Protein AF-A0A1B0D7Q2-F1 (afdb_monomer_lite)

Radius of gyration: 21.3 Å; chains: 1; bounding box: 49×42×56 Å

pLDDT: mean 89.07, std 5.06, range [69.88, 97.81]

Organism: Phlebotomus papatasi (NCBI:txid29031)

Foldseek 3Di:
DVLCPCLVVDPDSLPRSVVVVVVVVVVVVVVVVVVVVVCVVPDDPVQVPPCQSVVPVRQDPVLVPDPPHSVCCVVVVVVVVVVVVVCCLQPQLVVLLVVLVVCLDVVSVVQVDADPVRGRPVSSVVSVVVVVVVVVVVDPVVVVLVVLLVVLVVQLVVLVVLLCCVVVVPVPDDDPDPPDDSVVSVVSNVVSLVVNVVSPVVSNVVVVVVVVVVVVVSVVD

InterPro domains:
  IPR004841 Amino acid permease/SLC12A domain [PF00324] (2-220)
  IPR004842 SLC12A transporter family [PTHR11827] (1-221)

Structure (mmCIF, N/CA/C/O backbone):
data_AF-A0A1B0D7Q2-F1
#
_entry.id   AF-A0A1B0D7Q2-F1
#
loop_
_atom_site.group_PDB
_atom_site.id
_atom_site.type_symbol
_atom_site.label_atom_id
_atom_site.label_alt_id
_atom_site.label_comp_id
_atom_site.label_asym_id
_atom_site.label_entity_id
_atom_site.label_seq_id
_atom_site.pdbx_PDB_ins_code
_atom_site.Cartn_x
_atom_site.Cartn_y
_atom_site.Cartn_z
_atom_site.occupancy
_atom_site.B_iso_or_equiv
_atom_site.auth_seq_id
_atom_site.auth_comp_id
_atom_site.auth_asym_id
_atom_site.auth_atom_id
_atom_site.pdbx_PDB_model_num
ATOM 1 N N . MET A 1 1 ? 5.288 0.724 0.290 1.00 79.12 1 MET A N 1
ATOM 2 C CA . MET A 1 1 ? 5.799 1.386 -0.936 1.00 79.12 1 MET A CA 1
ATOM 3 C C . MET A 1 1 ? 5.959 2.903 -0.802 1.00 79.12 1 MET A C 1
ATOM 5 O O . MET A 1 1 ? 6.779 3.459 -1.511 1.00 79.12 1 MET A O 1
ATOM 9 N N . ALA A 1 2 ? 5.277 3.590 0.127 1.00 79.69 2 ALA A N 1
ATOM 10 C CA . ALA A 1 2 ? 5.441 5.044 0.293 1.00 79.69 2 ALA A CA 1
ATOM 11 C C . ALA A 1 2 ? 6.894 5.501 0.560 1.00 79.69 2 ALA A C 1
ATOM 13 O O . ALA A 1 2 ? 7.300 6.550 0.069 1.00 79.69 2 ALA A O 1
ATOM 14 N N . GLY A 1 3 ? 7.694 4.694 1.271 1.00 76.75 3 GLY A N 1
ATOM 15 C CA . GLY A 1 3 ? 9.092 5.013 1.592 1.00 76.75 3 GLY A CA 1
ATOM 16 C C . GLY A 1 3 ? 10.031 5.138 0.385 1.00 76.75 3 GLY A C 1
ATOM 17 O O . GLY A 1 3 ? 11.065 5.787 0.496 1.00 76.75 3 GLY A O 1
ATOM 18 N N . SER A 1 4 ? 9.679 4.572 -0.776 1.00 82.75 4 SER A N 1
ATOM 19 C CA . SER A 1 4 ? 10.480 4.678 -2.004 1.00 82.75 4 SER A CA 1
ATOM 20 C C . SER A 1 4 ? 10.006 5.781 -2.953 1.00 82.75 4 SER A C 1
ATOM 22 O O . SER A 1 4 ? 10.708 6.091 -3.907 1.00 82.75 4 SER A O 1
ATOM 24 N N . ASN A 1 5 ? 8.859 6.420 -2.696 1.00 81.38 5 ASN A N 1
ATOM 25 C CA . ASN A 1 5 ? 8.291 7.438 -3.594 1.00 81.38 5 ASN A CA 1
ATOM 26 C C . ASN A 1 5 ? 9.136 8.724 -3.680 1.00 81.38 5 ASN A C 1
ATOM 28 O O . ASN A 1 5 ? 8.900 9.557 -4.551 1.00 81.38 5 ASN A O 1
ATOM 32 N N . ARG A 1 6 ? 10.097 8.900 -2.766 1.00 79.50 6 ARG A N 1
ATOM 33 C CA . ARG A 1 6 ? 11.032 10.035 -2.689 1.00 79.50 6 ARG A CA 1
ATOM 34 C C . ARG A 1 6 ? 12.489 9.596 -2.829 1.00 79.50 6 ARG A C 1
ATOM 36 O O . ARG A 1 6 ? 13.386 10.262 -2.331 1.00 79.50 6 ARG A O 1
ATOM 43 N N . SER A 1 7 ? 12.736 8.468 -3.494 1.00 80.25 7 SER A N 1
ATOM 44 C CA . SER A 1 7 ? 14.085 7.910 -3.635 1.00 80.25 7 SER A CA 1
ATOM 45 C C . SER A 1 7 ? 15.086 8.867 -4.290 1.00 80.25 7 SER A C 1
ATOM 47 O O . SER A 1 7 ? 16.257 8.824 -3.933 1.00 80.25 7 SER A O 1
ATOM 49 N N . GLY A 1 8 ? 14.634 9.733 -5.206 1.00 81.12 8 GLY A N 1
ATOM 50 C CA . GLY A 1 8 ? 15.476 10.729 -5.881 1.00 81.12 8 GLY A CA 1
ATOM 51 C C . GLY A 1 8 ? 15.908 11.910 -5.006 1.00 81.12 8 GLY A C 1
ATOM 52 O O . GLY A 1 8 ? 16.899 12.555 -5.324 1.00 81.12 8 GLY A O 1
ATOM 53 N N . ASP A 1 9 ? 15.210 12.153 -3.892 1.00 86.56 9 ASP A N 1
ATOM 54 C CA . ASP A 1 9 ? 15.477 13.273 -2.977 1.00 86.56 9 ASP A CA 1
ATOM 55 C C . ASP A 1 9 ? 16.336 12.836 -1.764 1.00 86.56 9 ASP A C 1
ATOM 57 O O . ASP A 1 9 ? 16.650 13.640 -0.886 1.00 86.56 9 ASP A O 1
ATOM 61 N N . LEU A 1 10 ? 16.694 11.548 -1.664 1.00 89.38 10 LEU A N 1
ATOM 62 C CA . LEU A 1 10 ? 17.449 10.991 -0.538 1.00 89.38 10 LEU A CA 1
ATOM 63 C C . LEU A 1 10 ? 18.961 11.134 -0.747 1.00 89.38 10 LEU A C 1
ATOM 65 O O . LEU A 1 10 ? 19.487 10.720 -1.775 1.00 89.38 10 LEU A O 1
ATOM 69 N N . ALA A 1 11 ? 19.673 11.591 0.291 1.00 88.50 11 ALA A N 1
ATOM 70 C CA . ALA A 1 11 ? 21.140 11.652 0.292 1.00 88.50 11 ALA A CA 1
ATOM 71 C C . ALA A 1 11 ? 21.801 10.274 0.071 1.00 88.50 11 ALA A C 1
ATOM 73 O O . ALA A 1 11 ? 22.787 10.167 -0.650 1.00 88.50 11 ALA A O 1
ATOM 74 N N . ASP A 1 12 ? 21.237 9.214 0.663 1.00 91.06 12 ASP A N 1
ATOM 75 C CA . ASP A 1 12 ? 21.601 7.818 0.384 1.00 91.06 12 ASP A CA 1
ATOM 76 C C . ASP A 1 12 ? 20.340 6.943 0.369 1.00 91.06 12 ASP A C 1
ATOM 78 O O . ASP A 1 12 ? 19.844 6.484 1.404 1.00 91.06 12 ASP A O 1
ATOM 82 N N . ALA A 1 13 ? 19.799 6.714 -0.828 1.00 89.31 13 ALA A N 1
ATOM 83 C CA . ALA A 1 13 ? 18.610 5.891 -1.018 1.00 89.31 13 ALA A CA 1
ATOM 84 C C . ALA A 1 13 ? 18.847 4.405 -0.684 1.00 89.31 13 ALA A C 1
ATOM 86 O O . ALA A 1 13 ? 17.930 3.733 -0.210 1.00 89.31 13 ALA A O 1
ATOM 87 N N . GLN A 1 14 ? 20.061 3.881 -0.896 1.00 87.44 14 GLN A N 1
ATOM 88 C CA . GLN A 1 14 ? 20.355 2.455 -0.708 1.00 87.44 14 GLN A CA 1
ATOM 89 C C . GLN A 1 14 ? 20.333 2.060 0.767 1.00 87.44 14 GLN A C 1
ATOM 91 O O . GLN A 1 14 ? 19.906 0.953 1.095 1.00 87.44 14 GLN A O 1
ATOM 96 N N . LYS A 1 15 ? 20.748 2.967 1.657 1.00 88.62 15 LYS A N 1
ATOM 97 C CA . LYS A 1 15 ? 20.705 2.751 3.106 1.00 88.62 15 LYS A CA 1
ATOM 98 C C . LYS A 1 15 ? 19.383 3.198 3.734 1.00 88.62 15 LYS A C 1
ATOM 100 O O . LYS A 1 15 ? 18.833 2.477 4.568 1.00 88.62 15 LYS A O 1
ATOM 105 N N . SER A 1 16 ? 18.854 4.358 3.343 1.00 92.56 16 SER A N 1
ATOM 106 C CA . SER A 1 16 ? 17.692 4.960 4.012 1.00 92.56 16 SER A CA 1
ATOM 107 C C . SER A 1 16 ? 16.377 4.230 3.735 1.00 92.56 16 SER A C 1
ATOM 109 O O . SER A 1 16 ? 15.572 4.074 4.652 1.00 92.56 16 SER A O 1
ATOM 111 N N . ILE A 1 17 ? 16.158 3.730 2.511 1.00 92.81 17 ILE A N 1
ATOM 112 C CA . ILE A 1 17 ? 14.921 3.013 2.156 1.00 92.81 17 ILE A CA 1
ATOM 113 C C . ILE A 1 17 ? 14.721 1.741 3.001 1.00 92.81 17 ILE A C 1
ATOM 115 O O . ILE A 1 17 ? 13.652 1.619 3.611 1.00 92.81 17 ILE A O 1
ATOM 119 N N . PRO A 1 18 ? 15.681 0.792 3.085 1.00 91.50 18 PRO A N 1
ATOM 120 C CA . PRO A 1 18 ? 15.465 -0.437 3.847 1.00 91.50 18 PRO A CA 1
ATOM 121 C C . PRO A 1 18 ? 15.315 -0.175 5.348 1.00 91.50 18 PRO A C 1
ATOM 123 O O . PRO A 1 18 ? 14.405 -0.727 5.964 1.00 91.50 18 PRO A O 1
ATOM 126 N N . ILE A 1 19 ? 16.147 0.696 5.932 1.00 92.12 19 ILE A N 1
ATOM 127 C CA . ILE A 1 19 ? 16.082 1.009 7.368 1.00 92.12 19 ILE A CA 1
ATOM 128 C C . ILE A 1 19 ? 14.754 1.695 7.698 1.00 92.12 19 ILE A C 1
ATOM 130 O O . ILE A 1 19 ? 14.025 1.228 8.569 1.00 92.12 19 ILE A O 1
ATOM 134 N N . GLY A 1 20 ? 14.399 2.753 6.962 1.00 94.12 20 GLY A N 1
ATOM 135 C CA . GLY A 1 20 ? 13.166 3.500 7.200 1.00 94.12 20 GLY A CA 1
ATOM 136 C C . GLY A 1 20 ? 11.915 2.637 7.038 1.00 94.12 20 GLY A C 1
ATOM 137 O O . GLY A 1 20 ? 11.008 2.707 7.863 1.00 94.12 20 GLY A O 1
ATOM 138 N N . THR A 1 21 ? 11.885 1.770 6.021 1.00 94.38 21 THR A N 1
ATOM 139 C CA . THR A 1 21 ? 10.732 0.892 5.770 1.00 94.38 21 THR A CA 1
ATOM 140 C C . THR A 1 21 ? 10.569 -0.159 6.869 1.00 94.38 21 THR A C 1
ATOM 142 O O . THR A 1 21 ? 9.459 -0.340 7.365 1.00 94.38 21 THR A O 1
ATOM 145 N N . ILE A 1 22 ? 11.651 -0.825 7.291 1.00 93.94 22 ILE A N 1
ATOM 146 C CA . ILE A 1 22 ? 11.589 -1.843 8.353 1.00 93.94 22 ILE A CA 1
ATOM 147 C C . ILE A 1 22 ? 11.210 -1.204 9.691 1.00 93.94 22 ILE A C 1
ATOM 149 O O . ILE A 1 22 ? 10.316 -1.706 10.370 1.00 93.94 22 ILE A O 1
ATOM 153 N N . CYS A 1 23 ? 11.827 -0.074 10.051 1.00 95.25 23 CYS A N 1
ATOM 154 C CA . CYS A 1 23 ? 11.490 0.643 11.279 1.00 95.25 23 CYS A CA 1
ATOM 155 C C . CYS A 1 23 ? 10.016 1.072 11.291 1.00 95.25 23 CYS A C 1
ATOM 157 O O . CYS A 1 23 ? 9.332 0.832 12.280 1.00 95.25 23 CYS A O 1
ATOM 159 N N . ALA A 1 24 ? 9.495 1.618 10.187 1.00 95.50 24 ALA A N 1
ATOM 160 C CA . ALA A 1 24 ? 8.089 2.010 10.095 1.00 95.50 24 ALA A CA 1
ATOM 161 C C . ALA A 1 24 ? 7.126 0.816 10.248 1.00 95.50 24 ALA A C 1
ATOM 163 O O . ALA A 1 24 ? 6.111 0.929 10.942 1.00 95.50 24 ALA A O 1
ATOM 164 N N . ILE A 1 25 ? 7.443 -0.338 9.646 1.00 95.56 25 ILE A N 1
ATOM 165 C CA . ILE A 1 25 ? 6.647 -1.568 9.800 1.00 95.56 25 ILE A CA 1
ATOM 166 C C . ILE A 1 25 ? 6.653 -2.035 11.259 1.00 95.56 25 ILE A C 1
ATOM 168 O O . ILE A 1 25 ? 5.597 -2.358 11.799 1.00 95.56 25 ILE A O 1
ATOM 172 N N . LEU A 1 26 ? 7.813 -2.038 11.920 1.00 96.94 26 LEU A N 1
ATOM 173 C CA . LEU A 1 26 ? 7.912 -2.435 13.325 1.00 96.94 26 LEU A CA 1
ATOM 174 C C . LEU A 1 26 ? 7.127 -1.487 14.236 1.00 96.94 26 LEU A C 1
ATOM 176 O O . LEU A 1 26 ? 6.337 -1.951 15.053 1.00 96.94 26 LEU A O 1
ATOM 180 N N . THR A 1 27 ? 7.279 -0.172 14.063 1.00 97.50 27 THR A N 1
ATOM 181 C CA . THR A 1 27 ? 6.551 0.824 14.860 1.00 97.50 27 THR A CA 1
ATOM 182 C C . THR A 1 27 ? 5.040 0.673 14.698 1.00 97.50 27 THR A C 1
ATOM 184 O O . THR A 1 27 ? 4.327 0.592 15.694 1.00 97.50 27 THR A O 1
ATOM 187 N N . THR A 1 28 ? 4.541 0.583 13.463 1.00 96.75 28 THR A N 1
ATOM 188 C CA . THR A 1 28 ? 3.097 0.422 13.211 1.00 96.75 28 THR A CA 1
ATOM 189 C C . THR A 1 28 ? 2.560 -0.907 13.739 1.00 96.75 28 THR A C 1
ATOM 191 O O . THR A 1 28 ? 1.489 -0.929 14.338 1.00 96.75 28 THR A O 1
ATOM 194 N N . SER A 1 29 ? 3.323 -1.997 13.612 1.00 96.25 29 SER A N 1
ATOM 195 C CA . SER A 1 29 ? 2.941 -3.307 14.156 1.00 96.25 29 SER A CA 1
ATOM 196 C C . SER A 1 29 ? 2.853 -3.292 15.682 1.00 96.25 29 SER A C 1
ATOM 198 O O . SER A 1 29 ? 1.887 -3.803 16.241 1.00 96.25 29 SER A O 1
ATOM 200 N N . ILE A 1 30 ? 3.821 -2.666 16.363 1.00 97.81 30 ILE A N 1
ATOM 201 C CA . ILE A 1 30 ? 3.803 -2.512 17.825 1.00 97.81 30 ILE A CA 1
ATOM 202 C C . ILE A 1 30 ? 2.581 -1.705 18.263 1.00 97.81 30 ILE A C 1
ATOM 204 O O . ILE A 1 30 ? 1.911 -2.097 19.214 1.00 97.81 30 ILE A O 1
ATOM 208 N N . VAL A 1 31 ? 2.268 -0.610 17.564 1.00 96.88 31 VAL A N 1
ATOM 209 C CA . VAL A 1 31 ? 1.087 0.214 17.861 1.00 96.88 31 VAL A CA 1
ATOM 210 C C . VAL A 1 31 ? -0.205 -0.579 17.653 1.00 96.88 31 VAL A C 1
ATOM 212 O O . VAL A 1 31 ? -1.071 -0.558 18.519 1.00 96.88 31 VAL A O 1
ATOM 215 N N . TYR A 1 32 ? -0.347 -1.328 16.556 1.00 95.81 32 TYR A N 1
ATOM 216 C CA . TYR A 1 32 ? -1.554 -2.127 16.336 1.00 95.81 32 TYR A CA 1
ATOM 217 C C . TYR A 1 32 ? -1.722 -3.242 17.371 1.00 95.81 32 TYR A C 1
ATOM 219 O O . TYR A 1 32 ? -2.813 -3.402 17.915 1.00 95.81 32 TYR A O 1
ATOM 227 N N . LEU A 1 33 ? -0.657 -3.983 17.685 1.00 96.56 33 LEU A N 1
ATOM 228 C CA . LEU A 1 33 ? -0.715 -5.060 18.675 1.00 96.56 33 LEU A CA 1
ATOM 229 C C . LEU A 1 33 ? -0.979 -4.527 20.088 1.00 96.56 33 LEU A C 1
ATOM 231 O O . LEU A 1 33 ? -1.768 -5.119 20.823 1.00 96.56 33 LEU A O 1
ATOM 235 N N . SER A 1 34 ? -0.373 -3.397 20.465 1.00 96.06 34 SER A N 1
ATOM 236 C CA . SER A 1 34 ? -0.634 -2.776 21.765 1.00 96.06 34 SER A CA 1
ATOM 237 C C . SER A 1 34 ? -2.070 -2.263 21.864 1.00 96.06 34 SER A C 1
ATOM 239 O O . SER A 1 34 ? -2.723 -2.518 22.870 1.00 96.06 34 SER A O 1
ATOM 241 N N . CYS A 1 35 ? -2.610 -1.636 20.813 1.00 93.31 35 CYS A N 1
ATOM 242 C CA . CYS A 1 35 ? -4.013 -1.220 20.774 1.00 93.31 35 CYS A CA 1
ATOM 243 C C . CYS A 1 35 ? -4.978 -2.402 20.933 1.00 93.31 35 CYS A C 1
ATOM 245 O O . CYS A 1 35 ? -5.954 -2.278 21.667 1.00 93.31 35 CYS A O 1
ATOM 247 N N . VAL A 1 36 ? -4.705 -3.549 20.298 1.00 94.06 36 VAL A N 1
ATOM 248 C CA . VAL A 1 36 ? -5.526 -4.763 20.459 1.00 94.06 36 VAL A CA 1
ATOM 249 C C . VAL A 1 36 ? -5.551 -5.220 21.919 1.00 94.06 36 VAL A C 1
ATOM 251 O O . VAL A 1 36 ? -6.628 -5.463 22.460 1.00 94.06 36 VAL A O 1
ATOM 254 N N . LEU A 1 37 ? -4.387 -5.298 22.572 1.00 94.19 37 LEU A N 1
ATOM 255 C CA . LEU A 1 37 ? -4.292 -5.707 23.977 1.00 94.19 37 LEU A CA 1
ATOM 256 C C . LEU A 1 37 ? -4.971 -4.708 24.919 1.00 94.19 37 LEU A C 1
ATOM 258 O O . LEU A 1 37 ? -5.680 -5.114 25.837 1.00 94.19 37 LEU A O 1
ATOM 262 N N . LEU A 1 38 ? -4.787 -3.409 24.679 1.00 92.81 38 LEU A N 1
ATOM 263 C CA . LEU A 1 38 ? -5.400 -2.359 25.487 1.00 92.81 38 LEU A CA 1
ATOM 264 C C . LEU A 1 38 ? -6.924 -2.376 25.349 1.00 92.81 38 LEU A C 1
ATOM 266 O O . LEU A 1 38 ? -7.604 -2.398 26.367 1.00 92.81 38 LEU A O 1
ATOM 270 N N . PHE A 1 39 ? -7.470 -2.455 24.131 1.00 91.25 39 PHE A N 1
ATOM 271 C CA . PHE A 1 39 ? -8.922 -2.535 23.940 1.00 91.25 39 PHE A CA 1
ATOM 272 C C . PHE A 1 39 ? -9.529 -3.798 24.544 1.00 91.25 39 PHE A C 1
ATOM 274 O O . PHE A 1 39 ? -10.616 -3.724 25.111 1.00 91.25 39 PHE A O 1
ATOM 281 N N . ALA A 1 40 ? -8.828 -4.932 24.478 1.00 89.88 40 ALA A N 1
ATOM 282 C CA . ALA A 1 40 ? -9.275 -6.159 25.130 1.00 89.88 40 ALA A CA 1
ATOM 283 C C . ALA A 1 40 ? -9.317 -6.040 26.666 1.00 89.88 40 ALA A C 1
ATOM 285 O O . ALA A 1 40 ? -10.125 -6.711 27.301 1.00 89.88 40 ALA A O 1
ATOM 286 N N . GLY A 1 41 ? -8.457 -5.205 27.260 1.00 90.38 41 GLY A N 1
ATOM 287 C CA . GLY A 1 41 ? -8.395 -4.994 28.708 1.00 90.38 41 GLY A CA 1
ATOM 288 C C . GLY A 1 41 ? -9.293 -3.876 29.245 1.00 90.38 41 GLY A C 1
ATOM 289 O O . GLY A 1 41 ? -9.577 -3.870 30.439 1.00 90.38 41 GLY A O 1
ATOM 290 N N . THR A 1 42 ? -9.721 -2.923 28.409 1.00 88.56 42 THR A N 1
ATOM 291 C CA . THR A 1 42 ? -10.420 -1.708 28.871 1.00 88.56 42 THR A CA 1
ATOM 292 C C . THR A 1 42 ? -11.859 -1.561 28.392 1.00 88.56 42 THR A C 1
ATOM 294 O O . THR A 1 42 ? -12.587 -0.750 28.963 1.00 88.56 42 THR A O 1
ATOM 297 N N . VAL A 1 43 ? -12.285 -2.291 27.356 1.00 86.31 43 VAL A N 1
ATOM 298 C CA . VAL A 1 43 ? -13.607 -2.109 26.737 1.00 86.31 43 VAL A CA 1
ATOM 299 C C . VAL A 1 43 ? -14.439 -3.379 26.833 1.00 86.31 43 VAL A C 1
ATOM 301 O O . VAL A 1 43 ? -13.974 -4.470 26.506 1.00 86.31 43 VAL A O 1
ATOM 304 N N . ASP A 1 44 ? -15.709 -3.225 27.206 1.00 87.19 44 ASP A N 1
ATOM 305 C CA . ASP A 1 44 ? -16.672 -4.322 27.195 1.00 87.19 44 ASP A CA 1
ATOM 306 C C . ASP A 1 44 ? -16.850 -4.922 25.791 1.00 87.19 44 ASP A C 1
ATOM 308 O O . ASP A 1 44 ? -17.024 -4.220 24.790 1.00 87.19 44 ASP A O 1
ATOM 312 N N . ASN A 1 45 ? -16.897 -6.255 25.723 1.00 85.44 45 ASN A N 1
ATOM 313 C CA . ASN A 1 45 ? -17.040 -7.012 24.473 1.00 85.44 45 ASN A CA 1
ATOM 314 C C . ASN A 1 45 ? -18.309 -6.626 23.690 1.00 85.44 45 ASN A C 1
ATOM 316 O O . ASN A 1 45 ? -18.288 -6.555 22.462 1.00 85.44 45 ASN A O 1
ATOM 320 N N . LEU A 1 46 ? -19.413 -6.339 24.389 1.00 84.75 46 LEU A N 1
ATOM 321 C CA . LEU A 1 46 ? -20.663 -5.939 23.739 1.00 84.75 46 LEU A CA 1
ATOM 322 C C . LEU A 1 46 ? -20.510 -4.596 23.008 1.00 84.75 46 LEU A C 1
ATOM 324 O O . LEU A 1 46 ? -21.001 -4.448 21.892 1.00 84.75 46 LEU A O 1
ATOM 328 N N . LEU A 1 47 ? -19.770 -3.654 23.602 1.00 85.12 47 LEU A N 1
ATOM 329 C CA . LEU A 1 47 ? -19.527 -2.337 23.021 1.00 85.12 47 LEU A CA 1
ATOM 330 C C . LEU A 1 47 ? -18.566 -2.409 21.826 1.00 85.12 47 LEU A C 1
ATOM 332 O O . LEU A 1 47 ? -18.767 -1.708 20.840 1.00 85.12 47 LEU A O 1
ATOM 336 N N . LEU A 1 48 ? -17.559 -3.290 21.866 1.00 85.19 48 LEU A N 1
ATOM 337 C CA . LEU A 1 48 ? -16.631 -3.498 20.743 1.00 85.19 48 LEU A CA 1
ATOM 338 C C . LEU A 1 48 ? -17.307 -4.067 19.486 1.00 85.19 48 LEU A C 1
ATOM 340 O O . LEU A 1 48 ? -16.809 -3.868 18.379 1.00 85.19 48 LEU A O 1
ATOM 344 N N . ARG A 1 49 ? -18.429 -4.778 19.641 1.00 86.00 49 ARG A N 1
ATOM 345 C CA . ARG A 1 49 ? -19.201 -5.348 18.523 1.00 86.00 49 ARG A CA 1
ATOM 346 C C . ARG A 1 49 ? -20.163 -4.345 17.883 1.00 86.00 49 ARG A C 1
ATOM 348 O O . ARG A 1 49 ? -20.643 -4.591 16.778 1.00 86.00 49 ARG A O 1
ATOM 355 N N . ASP A 1 50 ? -20.430 -3.223 18.545 1.00 87.25 50 ASP A N 1
ATOM 356 C CA . ASP A 1 50 ? -21.296 -2.158 18.045 1.00 87.25 50 ASP A CA 1
ATOM 357 C C . ASP A 1 50 ? -20.488 -1.145 17.221 1.00 87.25 50 ASP A C 1
ATOM 359 O O . ASP A 1 50 ? -19.956 -0.157 17.732 1.00 87.25 50 ASP A O 1
ATOM 363 N N . LYS A 1 51 ? -20.404 -1.394 15.908 1.00 82.56 51 LYS A N 1
ATOM 364 C CA . LYS A 1 51 ? -19.619 -0.580 14.963 1.00 82.56 51 LYS A CA 1
ATOM 365 C C . LYS A 1 51 ? -19.994 0.908 14.978 1.00 82.56 51 LYS A C 1
ATOM 367 O O . LYS A 1 51 ? -19.119 1.750 14.788 1.00 82.56 51 LYS A O 1
ATOM 372 N N . PHE A 1 52 ? -21.273 1.233 15.167 1.00 84.75 52 PHE A N 1
ATOM 373 C CA . PHE A 1 52 ? -21.769 2.614 15.118 1.00 84.75 52 PHE A CA 1
ATOM 374 C C . PHE A 1 52 ? -21.937 3.243 16.506 1.00 84.75 52 PHE A C 1
ATOM 376 O O . PHE A 1 52 ? -22.326 4.406 16.602 1.00 84.75 52 PHE A O 1
ATOM 383 N N . GLY A 1 53 ? -21.642 2.496 17.574 1.00 82.31 53 GLY A N 1
ATOM 384 C CA . GLY A 1 53 ? -21.747 2.978 18.947 1.00 82.31 53 GLY A CA 1
ATOM 385 C C . GLY A 1 53 ? -23.161 3.427 19.313 1.00 82.31 53 GLY A C 1
ATOM 386 O O . GLY A 1 53 ? -23.319 4.384 20.074 1.00 82.31 53 GLY A O 1
ATOM 387 N N . GLN A 1 54 ? -24.201 2.775 18.779 1.00 83.25 54 GLN A N 1
ATOM 388 C CA . GLN A 1 54 ? -25.590 3.084 19.143 1.00 83.25 54 GLN A CA 1
ATOM 389 C C . GLN A 1 54 ? -25.817 2.954 20.654 1.00 83.25 54 GLN A C 1
ATOM 391 O O . GLN A 1 54 ? -26.517 3.772 21.249 1.00 83.25 54 GLN A O 1
ATOM 396 N N . SER A 1 55 ? -25.120 2.013 21.288 1.00 79.62 55 SER A N 1
ATOM 397 C CA . SER A 1 55 ? -25.138 1.770 22.734 1.00 79.62 55 SER A CA 1
ATOM 398 C C . SER A 1 55 ? -24.603 2.946 23.570 1.00 79.62 55 SER A C 1
ATOM 400 O O . SER A 1 55 ? -24.899 3.042 24.756 1.00 79.62 55 SER A O 1
ATOM 402 N N . ILE A 1 56 ? -23.831 3.857 22.967 1.00 82.31 56 ILE A N 1
ATOM 403 C CA . ILE A 1 56 ? -23.234 5.043 23.614 1.00 82.31 56 ILE A CA 1
ATOM 404 C C . ILE A 1 56 ? -23.717 6.360 22.986 1.00 82.31 56 ILE A C 1
ATOM 406 O O . ILE A 1 56 ? -23.023 7.379 23.032 1.00 82.31 56 ILE A O 1
ATOM 410 N N . GLY A 1 57 ? -24.911 6.347 22.384 1.00 80.50 57 GLY A N 1
ATOM 411 C CA . GLY A 1 57 ? -25.530 7.535 21.790 1.00 80.50 57 GLY A CA 1
ATOM 412 C C . GLY A 1 57 ? -24.904 7.964 20.459 1.00 80.50 57 GLY A C 1
ATOM 413 O O . GLY A 1 57 ? -24.872 9.154 20.159 1.00 80.50 57 GLY A O 1
ATOM 414 N N . GLY A 1 58 ? -24.370 7.017 19.679 1.00 80.06 58 GLY A N 1
ATOM 415 C CA . GLY A 1 58 ? -23.783 7.267 18.356 1.00 80.06 58 GLY A CA 1
ATOM 416 C C . GLY A 1 58 ? -22.362 7.835 18.393 1.00 80.06 58 GLY A C 1
ATOM 417 O O . GLY A 1 58 ? -21.890 8.408 17.411 1.00 80.06 58 GLY A O 1
ATOM 418 N N . LYS A 1 59 ? -21.678 7.721 19.534 1.00 82.62 59 LYS A N 1
ATOM 419 C CA . LYS A 1 59 ? -20.288 8.159 19.689 1.00 82.62 59 LYS A CA 1
ATOM 420 C C . LYS A 1 59 ? -19.320 7.065 19.251 1.00 82.62 59 LYS A C 1
ATOM 422 O O . LYS A 1 59 ? -19.601 5.877 19.353 1.00 82.62 59 LYS A O 1
ATOM 427 N N . LEU A 1 60 ? -18.136 7.470 18.806 1.00 84.31 60 LEU A N 1
ATOM 428 C CA . LEU A 1 60 ? -17.085 6.538 18.411 1.00 84.31 60 LEU A CA 1
ATOM 429 C C . LEU A 1 60 ? -16.419 5.950 19.668 1.00 84.31 60 LEU A C 1
ATOM 431 O O . LEU A 1 60 ? -15.914 6.701 20.502 1.00 84.31 60 LEU A O 1
ATOM 435 N N . VAL A 1 61 ? -16.397 4.618 19.800 1.00 86.00 61 VAL A N 1
ATOM 436 C CA . VAL A 1 61 ? -15.899 3.908 21.002 1.00 86.00 61 VAL A CA 1
ATOM 437 C C . VAL A 1 61 ? -14.482 4.354 21.377 1.00 86.00 61 VAL A C 1
ATOM 439 O O . VAL A 1 61 ? -14.216 4.703 22.525 1.00 86.00 61 VAL A O 1
ATOM 442 N N . VAL A 1 62 ? -13.590 4.448 20.386 1.00 87.44 62 VAL A N 1
ATOM 443 C CA . VAL A 1 62 ? -12.204 4.916 20.572 1.00 87.44 62 VAL A CA 1
ATOM 444 C C . VAL A 1 62 ? -12.135 6.380 21.018 1.00 87.44 62 VAL A C 1
ATOM 446 O O . VAL A 1 62 ? -11.281 6.734 21.826 1.00 87.44 62 VAL A O 1
ATOM 449 N N . ALA A 1 63 ? -13.044 7.237 20.545 1.00 85.50 63 ALA A N 1
ATOM 450 C CA . ALA A 1 63 ? -13.083 8.640 20.951 1.00 85.50 63 ALA A CA 1
ATOM 451 C C . ALA A 1 63 ? -13.550 8.806 22.403 1.00 85.50 63 ALA A C 1
ATOM 453 O O . ALA A 1 63 ? -13.103 9.724 23.083 1.00 85.50 63 ALA A O 1
ATOM 454 N N . ASN A 1 64 ? -14.404 7.910 22.907 1.00 84.00 64 ASN A N 1
ATOM 455 C CA . ASN A 1 64 ? -14.869 7.968 24.293 1.00 84.00 64 ASN A CA 1
ATOM 456 C C . ASN A 1 64 ? -13.741 7.712 25.310 1.00 84.00 64 ASN A C 1
ATOM 458 O O . ASN A 1 64 ? -13.782 8.249 26.411 1.00 84.00 64 ASN A O 1
ATOM 462 N N . MET A 1 65 ? -12.721 6.938 24.928 1.00 83.44 65 MET A N 1
ATOM 463 C CA . MET A 1 65 ? -11.541 6.661 25.759 1.00 83.44 65 MET A CA 1
ATOM 464 C C . MET A 1 65 ? -10.450 7.736 25.667 1.00 83.44 65 MET A C 1
ATOM 466 O O . MET A 1 65 ? -9.451 7.668 26.381 1.00 83.44 65 MET A O 1
ATOM 470 N N . ALA A 1 66 ? -10.590 8.706 24.764 1.00 87.69 66 ALA A N 1
ATOM 471 C CA . ALA A 1 66 ? -9.534 9.666 24.493 1.00 87.69 66 ALA A CA 1
ATOM 472 C C . ALA A 1 66 ? -9.430 10.738 25.585 1.00 87.69 66 ALA A C 1
ATOM 474 O O . ALA A 1 66 ? -10.376 11.485 25.837 1.00 87.69 66 ALA A O 1
ATOM 475 N N . TRP A 1 67 ? -8.239 10.874 26.165 1.00 86.56 67 TRP A N 1
ATOM 476 C CA . TRP A 1 67 ? -7.861 12.010 27.007 1.00 86.56 67 TRP A CA 1
ATOM 477 C C . TRP A 1 67 ? -7.143 13.067 26.149 1.00 86.56 67 TRP A C 1
ATOM 479 O O . TRP A 1 67 ? -6.303 12.689 25.330 1.00 86.56 67 TRP A O 1
ATOM 489 N N . PRO A 1 68 ? -7.385 14.385 26.314 1.00 86.44 68 PRO A N 1
ATOM 490 C CA . PRO A 1 68 ? -8.254 15.039 27.302 1.00 86.44 68 PRO A CA 1
ATOM 491 C C . PRO A 1 68 ? -9.715 15.207 26.862 1.00 86.44 68 PRO A C 1
ATOM 493 O O . PRO A 1 68 ? -10.569 15.488 27.696 1.00 86.44 68 PRO A O 1
ATOM 496 N N . ASN A 1 69 ? -10.017 15.083 25.566 1.00 89.06 69 ASN A N 1
ATOM 497 C CA . ASN A 1 69 ? -11.377 15.234 25.051 1.00 89.06 69 ASN A CA 1
ATOM 498 C C . ASN A 1 69 ? -11.604 14.350 23.812 1.00 89.06 69 ASN A C 1
ATOM 500 O O . ASN A 1 69 ? -10.708 14.163 22.989 1.00 89.06 69 ASN A O 1
ATOM 504 N N . GLN A 1 70 ? -12.840 13.883 23.642 1.00 85.31 70 GLN A N 1
ATOM 505 C CA . GLN A 1 70 ? -13.309 12.993 22.573 1.00 85.31 70 GLN A CA 1
ATOM 506 C C . GLN A 1 70 ? -13.065 13.579 21.173 1.00 85.31 70 GLN A C 1
ATOM 508 O O . GLN A 1 70 ? -12.749 12.863 20.219 1.00 85.31 70 GLN A O 1
ATOM 513 N N . TRP A 1 71 ? -13.154 14.907 21.058 1.00 88.25 71 TRP A N 1
ATOM 514 C CA . TRP A 1 71 ? -12.948 15.643 19.810 1.00 88.25 71 TRP A CA 1
ATOM 515 C C . TRP A 1 71 ? -11.545 15.481 19.223 1.00 88.25 71 TRP A C 1
ATOM 517 O O . TRP A 1 71 ? -11.387 15.618 18.013 1.00 88.25 71 TRP A O 1
ATOM 527 N N . VAL A 1 72 ? -10.540 15.147 20.040 1.00 92.12 72 VAL A N 1
ATOM 528 C CA . VAL A 1 72 ? -9.161 14.951 19.567 1.00 92.12 72 VAL A CA 1
ATOM 529 C C . VAL A 1 72 ? -9.093 13.801 18.565 1.00 92.12 72 VAL A C 1
ATOM 531 O O . VAL A 1 72 ? -8.517 13.953 17.489 1.00 92.12 72 VAL A O 1
ATOM 534 N N . ILE A 1 73 ? -9.738 12.671 18.870 1.00 92.44 73 ILE A N 1
ATOM 535 C CA . ILE A 1 73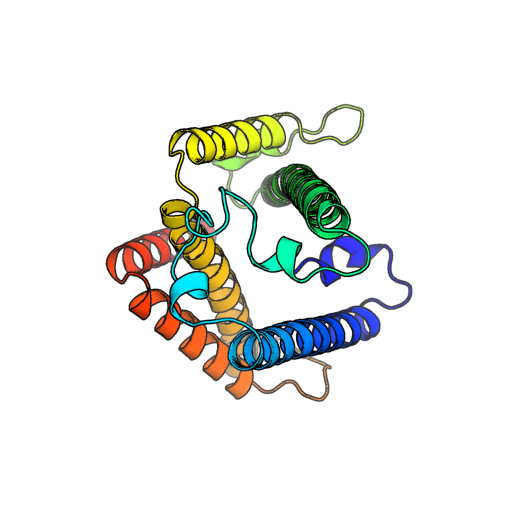 ? -9.780 11.522 17.957 1.00 92.44 73 ILE A CA 1
ATOM 536 C C . ILE A 1 73 ? -10.656 11.825 16.747 1.00 92.44 73 ILE A C 1
ATOM 538 O O . ILE A 1 73 ? -10.292 11.463 15.630 1.00 92.44 73 ILE A O 1
ATOM 542 N N . LEU A 1 74 ? -11.784 12.509 16.936 1.00 89.06 74 LEU A N 1
ATOM 543 C CA . LEU A 1 74 ? -12.707 12.796 15.840 1.00 89.06 74 LEU A CA 1
ATOM 544 C C . LEU A 1 74 ? -12.083 13.742 14.800 1.00 89.06 74 LEU A C 1
ATOM 546 O O . LEU A 1 74 ? -12.045 13.417 13.616 1.00 89.06 74 LEU A O 1
ATOM 550 N N . ILE A 1 75 ? -11.511 14.865 15.239 1.00 92.75 75 ILE A N 1
ATOM 551 C CA . ILE A 1 75 ? -10.837 15.828 14.356 1.00 92.75 75 ILE A CA 1
ATOM 552 C C . ILE A 1 75 ? -9.547 15.224 13.788 1.00 92.75 75 ILE A C 1
ATOM 554 O O . ILE A 1 75 ? -9.279 15.350 12.593 1.00 92.75 75 ILE A O 1
ATOM 558 N N . GLY A 1 76 ? -8.762 14.533 14.621 1.00 93.50 76 GLY A N 1
ATOM 559 C CA . GLY A 1 76 ? -7.503 13.917 14.207 1.00 93.50 76 GLY A CA 1
ATOM 560 C C . GLY A 1 76 ? -7.694 12.840 13.140 1.00 93.50 76 GLY A C 1
ATOM 561 O O . GLY A 1 76 ? -7.014 12.863 12.115 1.00 93.50 76 GLY A O 1
ATOM 562 N N . SER A 1 77 ? -8.652 11.929 13.332 1.00 93.75 77 SER A N 1
ATOM 563 C CA . SER A 1 77 ? -8.968 10.885 12.346 1.00 93.75 77 SER A CA 1
ATOM 564 C C . SER A 1 77 ? -9.544 11.464 11.054 1.00 93.75 77 SER A C 1
ATOM 566 O O . SER A 1 77 ? -9.170 11.007 9.973 1.00 93.75 77 SER A O 1
ATOM 568 N N . PHE A 1 78 ? -10.375 12.508 11.134 1.00 94.00 78 PHE A N 1
ATOM 569 C CA . PHE A 1 78 ? -10.902 13.201 9.960 1.00 94.00 78 PHE A CA 1
ATOM 570 C C . PHE A 1 78 ? -9.785 13.837 9.121 1.00 94.00 78 PHE A C 1
ATOM 572 O O . PHE A 1 78 ? -9.660 13.543 7.931 1.00 94.00 78 PHE A O 1
ATOM 579 N N . LEU A 1 79 ? -8.918 14.644 9.744 1.00 96.06 79 LEU A N 1
ATOM 580 C CA . LEU A 1 79 ? -7.784 15.275 9.061 1.00 96.06 79 LEU A CA 1
ATOM 581 C C . LEU A 1 79 ? -6.788 14.238 8.524 1.00 96.06 79 LEU A C 1
ATOM 583 O O . LEU A 1 79 ? -6.286 14.389 7.410 1.00 96.06 79 LEU A O 1
ATOM 587 N N . SER A 1 80 ? -6.533 13.165 9.278 1.00 95.25 80 SER A N 1
ATOM 588 C CA . SER A 1 80 ? -5.664 12.067 8.846 1.00 95.25 80 SER A CA 1
ATOM 589 C C . SER A 1 80 ? -6.223 11.352 7.611 1.00 95.25 80 SER A C 1
ATOM 591 O O . SER A 1 80 ? -5.494 11.139 6.641 1.00 95.25 80 SER A O 1
ATOM 593 N N . THR A 1 81 ? -7.526 11.057 7.600 1.00 94.38 81 THR A N 1
ATOM 594 C CA . THR A 1 81 ? -8.199 10.391 6.474 1.00 94.38 81 THR A CA 1
ATOM 595 C C . THR A 1 81 ? -8.207 11.277 5.229 1.00 94.38 81 THR A C 1
ATOM 597 O O . THR A 1 81 ? -7.897 10.800 4.137 1.00 94.38 81 THR A O 1
ATOM 600 N N . LEU A 1 82 ? -8.478 12.580 5.381 1.00 95.38 82 LEU A N 1
ATOM 601 C CA . LEU A 1 82 ? -8.372 13.547 4.284 1.00 95.38 82 LEU A CA 1
ATOM 602 C C . LEU A 1 82 ? -6.948 13.616 3.722 1.00 95.38 82 LEU A C 1
ATOM 604 O O . LEU A 1 82 ? -6.764 13.572 2.505 1.00 95.38 82 LEU A O 1
ATOM 608 N N . GLY A 1 83 ? -5.936 13.677 4.591 1.00 94.94 83 GLY A N 1
ATOM 609 C CA . GLY A 1 83 ? -4.532 13.689 4.182 1.00 94.94 83 GLY A CA 1
ATOM 610 C C . GLY A 1 83 ? -4.135 12.435 3.397 1.00 94.94 83 GLY A C 1
ATOM 611 O O . GLY A 1 83 ? -3.526 12.540 2.330 1.00 94.94 83 GLY A O 1
ATOM 612 N N . ALA A 1 84 ? -4.531 11.252 3.875 1.00 92.81 84 ALA A N 1
ATOM 613 C CA . ALA A 1 84 ? -4.296 9.983 3.183 1.00 92.81 84 ALA A CA 1
ATOM 614 C C . ALA A 1 84 ? -5.019 9.916 1.823 1.00 92.81 84 ALA A C 1
ATOM 616 O O . ALA A 1 84 ? -4.451 9.439 0.833 1.00 92.81 84 ALA A O 1
ATOM 617 N N . GLY A 1 85 ? -6.243 10.450 1.751 1.00 93.50 85 GLY A N 1
ATOM 618 C CA . GLY A 1 85 ? -7.006 10.582 0.511 1.00 93.50 85 GLY A CA 1
ATOM 619 C C . GLY A 1 85 ? -6.302 11.474 -0.514 1.00 93.50 85 GLY A C 1
ATOM 620 O O . GLY A 1 85 ? -6.085 11.052 -1.649 1.00 93.50 85 GLY A O 1
ATOM 621 N N . LEU A 1 86 ? -5.859 12.669 -0.109 1.00 92.50 86 LEU A N 1
ATOM 622 C CA . LEU A 1 86 ? -5.128 13.605 -0.975 1.00 92.50 86 LEU A CA 1
ATOM 623 C C . LEU A 1 86 ? -3.788 13.033 -1.459 1.00 92.50 86 LEU A C 1
ATOM 625 O O . LEU A 1 86 ? -3.423 13.188 -2.628 1.00 92.50 86 LEU A O 1
ATOM 629 N N . GLN A 1 87 ? -3.059 12.330 -0.588 1.00 91.62 87 GLN A N 1
ATOM 630 C CA . GLN A 1 87 ? -1.825 11.644 -0.973 1.00 91.62 87 GLN A CA 1
ATOM 631 C C . GLN A 1 87 ? -2.092 10.574 -2.040 1.00 91.62 87 GLN A C 1
ATOM 633 O O . GLN A 1 87 ? -1.365 10.490 -3.030 1.00 91.62 87 GLN A O 1
ATOM 638 N N . SER A 1 88 ? -3.147 9.777 -1.868 1.00 91.62 88 SER A N 1
ATOM 639 C CA . SER A 1 88 ? -3.509 8.721 -2.820 1.00 91.62 88 SER A CA 1
ATOM 640 C C . SER A 1 88 ? -3.978 9.303 -4.158 1.00 91.62 88 SER A C 1
ATOM 642 O O . SER A 1 88 ? -3.556 8.833 -5.216 1.00 91.62 88 SER A O 1
ATOM 644 N N . LEU A 1 89 ? -4.768 10.383 -4.114 1.00 91.62 89 LEU A N 1
ATOM 645 C CA . LEU A 1 89 ? -5.289 11.076 -5.293 1.00 91.62 89 LEU A CA 1
ATOM 646 C C . LEU A 1 89 ? -4.189 11.749 -6.122 1.00 91.62 89 LEU A C 1
ATOM 648 O O . LEU A 1 89 ? -4.300 11.835 -7.338 1.00 91.62 89 LEU A O 1
ATOM 652 N N . THR A 1 90 ? -3.113 12.211 -5.485 1.00 88.31 90 THR A N 1
ATOM 653 C CA . THR A 1 90 ? -1.960 12.800 -6.187 1.00 88.31 90 THR A CA 1
ATOM 654 C C . THR A 1 90 ? -0.928 11.754 -6.615 1.00 88.31 90 THR A C 1
ATOM 656 O O . THR A 1 90 ? -0.251 11.937 -7.628 1.00 88.31 90 THR A O 1
ATOM 659 N N . GLY A 1 91 ? -0.808 10.647 -5.877 1.00 88.69 91 GLY A N 1
ATOM 660 C CA . GLY A 1 91 ? 0.137 9.567 -6.157 1.00 88.69 91 GLY A CA 1
ATOM 661 C C . GLY A 1 91 ? -0.273 8.677 -7.332 1.00 88.69 91 GLY A C 1
ATOM 662 O O . GLY A 1 91 ? 0.539 8.438 -8.226 1.00 88.69 91 GLY A O 1
ATOM 663 N N . ALA A 1 92 ? -1.526 8.213 -7.365 1.00 91.44 92 ALA A N 1
ATOM 664 C CA . ALA A 1 92 ? -1.992 7.267 -8.383 1.00 91.44 92 ALA A CA 1
ATOM 665 C C . ALA A 1 92 ? -1.881 7.796 -9.834 1.00 91.44 92 ALA A C 1
ATOM 667 O O . ALA A 1 92 ? -1.325 7.082 -10.674 1.00 91.44 92 ALA A O 1
ATOM 668 N N . PRO A 1 93 ? -2.273 9.049 -10.151 1.00 91.12 93 PRO A N 1
ATOM 669 C CA . PRO A 1 93 ? -2.117 9.602 -11.498 1.00 91.12 93 PRO A CA 1
ATOM 670 C C . PRO A 1 93 ? -0.660 9.693 -11.954 1.00 91.12 93 PRO A C 1
ATOM 672 O O . PRO A 1 93 ? -0.373 9.511 -13.134 1.00 91.12 93 PRO A O 1
ATOM 675 N N . ARG A 1 94 ? 0.269 9.974 -11.030 1.00 89.31 94 ARG A N 1
ATOM 676 C CA . ARG A 1 94 ? 1.705 10.067 -11.332 1.00 89.31 94 ARG A CA 1
ATOM 677 C C . ARG A 1 94 ? 2.300 8.699 -11.648 1.00 89.31 94 ARG A C 1
ATOM 679 O O . ARG A 1 94 ? 3.098 8.597 -12.574 1.00 89.31 94 ARG A O 1
ATOM 686 N N . LEU A 1 95 ? 1.880 7.655 -10.927 1.00 90.31 95 LEU A N 1
ATOM 687 C CA . LEU A 1 95 ? 2.260 6.273 -11.240 1.00 90.31 95 LEU A CA 1
ATOM 688 C C . LEU A 1 95 ? 1.744 5.862 -12.621 1.00 90.31 95 LEU A C 1
ATOM 690 O O . LEU A 1 95 ? 2.510 5.342 -13.429 1.00 90.31 95 LEU A O 1
ATOM 694 N N . LEU A 1 96 ? 0.478 6.161 -12.928 1.00 90.19 96 LEU A N 1
ATOM 695 C CA . LEU A 1 96 ? -0.091 5.861 -14.241 1.00 90.19 96 LEU A CA 1
ATOM 696 C C . LEU A 1 96 ? 0.621 6.625 -15.366 1.00 90.19 96 LEU A C 1
ATOM 698 O O . LEU A 1 96 ? 0.908 6.053 -16.415 1.00 90.19 96 LEU A O 1
ATOM 702 N N . GLN A 1 97 ? 0.943 7.902 -15.144 1.00 89.62 97 GLN A N 1
ATOM 703 C CA . GLN A 1 97 ? 1.698 8.706 -16.104 1.00 89.62 97 GLN A CA 1
ATOM 704 C C . GLN A 1 97 ? 3.103 8.141 -16.341 1.00 89.62 97 GLN A C 1
ATOM 706 O O . GLN A 1 97 ? 3.548 8.122 -17.486 1.00 89.62 97 GLN A O 1
ATOM 711 N N . ALA A 1 98 ? 3.800 7.684 -15.295 1.00 87.44 98 ALA A N 1
ATOM 712 C CA . ALA A 1 98 ? 5.119 7.069 -15.432 1.00 87.44 98 ALA A CA 1
ATOM 713 C C . ALA A 1 98 ? 5.052 5.809 -16.312 1.00 87.44 98 ALA A C 1
ATOM 715 O O . ALA A 1 98 ? 5.763 5.730 -17.309 1.00 87.44 98 ALA A O 1
ATOM 716 N N . ILE A 1 99 ? 4.097 4.911 -16.040 1.00 88.69 99 ILE A N 1
ATOM 717 C CA . ILE A 1 99 ? 3.868 3.700 -16.851 1.00 88.69 99 ILE A CA 1
ATOM 718 C C . ILE A 1 99 ? 3.543 4.059 -18.312 1.00 88.69 99 ILE A C 1
ATOM 720 O O . ILE A 1 99 ? 4.015 3.408 -19.242 1.00 88.69 99 ILE A O 1
ATOM 724 N N . ALA A 1 100 ? 2.743 5.106 -18.533 1.00 88.44 100 ALA A N 1
ATOM 725 C CA . ALA A 1 100 ? 2.389 5.563 -19.874 1.00 88.44 100 ALA A CA 1
ATOM 726 C C . ALA A 1 100 ? 3.578 6.176 -20.638 1.00 88.44 100 ALA A C 1
ATOM 728 O O . ALA A 1 100 ? 3.634 6.054 -21.860 1.00 88.44 100 ALA A O 1
ATOM 729 N N . ARG A 1 101 ? 4.522 6.829 -19.945 1.00 86.06 101 ARG A N 1
ATOM 730 C CA . ARG A 1 101 ? 5.746 7.384 -20.554 1.00 86.06 101 ARG A CA 1
ATOM 731 C C . ARG A 1 101 ? 6.714 6.293 -20.995 1.00 86.06 101 ARG A C 1
ATOM 733 O O . ARG A 1 101 ? 7.315 6.434 -22.057 1.00 86.06 101 ARG A O 1
ATOM 740 N N . ASP A 1 102 ? 6.779 5.189 -20.257 1.00 86.56 102 ASP A N 1
ATOM 741 C CA . ASP A 1 102 ? 7.619 4.040 -20.610 1.00 86.56 102 ASP A CA 1
ATOM 742 C C . ASP A 1 102 ? 7.137 3.321 -21.889 1.00 86.56 102 ASP A C 1
ATOM 744 O O . ASP A 1 102 ? 7.829 2.456 -22.415 1.00 86.56 102 ASP A O 1
ATOM 748 N N . SER A 1 103 ? 5.960 3.680 -22.427 1.00 81.19 103 SER A N 1
ATOM 749 C CA . SER A 1 103 ? 5.409 3.184 -23.702 1.00 81.19 103 SER A CA 1
ATOM 750 C C . SER A 1 103 ? 5.302 1.653 -23.813 1.00 81.19 103 SER A C 1
ATOM 752 O O . SER A 1 103 ? 5.142 1.114 -24.913 1.00 81.19 103 SER A O 1
ATOM 754 N N . ILE A 1 104 ? 5.320 0.958 -22.669 1.00 81.81 104 ILE A N 1
ATOM 755 C CA . ILE A 1 104 ? 5.223 -0.503 -22.550 1.00 81.81 104 ILE A CA 1
ATOM 756 C C . ILE A 1 104 ? 3.859 -0.976 -23.076 1.00 81.81 104 ILE A C 1
ATOM 758 O O . ILE A 1 104 ? 3.777 -1.913 -23.870 1.00 81.81 104 ILE A O 1
ATOM 762 N N . ILE A 1 105 ? 2.787 -0.264 -22.709 1.00 83.75 105 ILE A N 1
ATOM 763 C CA . ILE A 1 105 ? 1.408 -0.562 -23.113 1.00 83.75 105 ILE A CA 1
ATOM 764 C C . ILE A 1 105 ? 0.903 0.572 -24.024 1.00 83.75 105 ILE A C 1
ATOM 766 O O . ILE A 1 105 ? 0.622 1.670 -23.536 1.00 83.75 105 ILE A O 1
ATOM 770 N N . PRO A 1 106 ? 0.741 0.344 -25.341 1.00 78.12 106 PRO A N 1
ATOM 771 C CA . PRO A 1 106 ? 0.451 1.409 -26.304 1.00 78.12 106 PRO A CA 1
ATOM 772 C C . PRO A 1 106 ? -0.932 2.042 -26.100 1.00 78.12 106 PRO A C 1
ATOM 774 O O . PRO A 1 106 ? -1.098 3.240 -26.332 1.00 78.12 106 PRO A O 1
ATOM 777 N N . PHE A 1 107 ? -1.908 1.287 -25.582 1.00 84.75 107 PHE A N 1
ATOM 778 C CA . PHE A 1 107 ? -3.231 1.818 -25.233 1.00 84.75 107 PHE A CA 1
ATOM 779 C C . PHE A 1 107 ? -3.186 2.848 -24.088 1.00 84.75 107 PHE A C 1
ATOM 781 O O . PHE A 1 107 ? -4.048 3.719 -24.010 1.00 84.75 107 PHE A O 1
ATOM 788 N N . LEU A 1 108 ? -2.163 2.803 -23.223 1.00 84.75 108 LEU A N 1
ATOM 789 C CA . LEU A 1 108 ? -1.984 3.778 -22.142 1.00 84.75 108 LEU A CA 1
ATOM 790 C C . LEU A 1 108 ? -1.272 5.064 -22.596 1.00 84.75 108 LEU A C 1
ATOM 792 O O . LEU A 1 108 ? -1.222 6.030 -21.834 1.00 84.75 108 LEU A O 1
ATOM 796 N N . SER A 1 109 ? -0.777 5.130 -23.838 1.00 82.06 109 SER A N 1
ATOM 797 C CA . SER A 1 109 ? -0.066 6.302 -24.375 1.00 82.06 109 SER A CA 1
ATOM 798 C C . SER A 1 109 ? -0.811 7.644 -24.250 1.00 82.06 109 SER A C 1
ATOM 800 O O . SER A 1 109 ? -0.139 8.642 -23.965 1.00 82.06 109 SER A O 1
ATOM 802 N N . PRO A 1 110 ? -2.160 7.741 -24.333 1.00 85.38 110 PRO A N 1
ATOM 803 C CA . PRO A 1 110 ? -2.856 9.016 -24.153 1.00 85.38 110 PRO A CA 1
ATOM 804 C C . PRO A 1 110 ? -2.699 9.610 -22.748 1.00 85.38 110 PRO A C 1
ATOM 806 O O . PRO A 1 110 ? -2.872 10.822 -22.594 1.00 85.38 110 PRO A O 1
ATOM 809 N N . PHE A 1 111 ? -2.371 8.792 -21.739 1.00 85.31 111 PHE A N 1
ATOM 810 C CA . PHE A 1 111 ? -2.169 9.209 -20.346 1.00 85.31 111 PHE A CA 1
ATOM 811 C C . PHE A 1 111 ? -0.748 9.717 -20.054 1.00 85.31 111 PHE A C 1
ATOM 813 O O . PHE A 1 111 ? -0.498 10.230 -18.965 1.00 85.31 111 PHE A O 1
ATOM 820 N N . SER A 1 112 ? 0.173 9.629 -21.020 1.00 80.00 112 SER A N 1
ATOM 821 C CA . SER A 1 112 ? 1.544 10.149 -20.889 1.00 80.00 112 SER A CA 1
ATOM 822 C C . SER A 1 112 ? 1.609 11.685 -20.919 1.00 80.00 112 SER A C 1
ATOM 824 O O . SER A 1 112 ? 2.555 12.281 -20.392 1.00 80.00 112 SER A O 1
ATOM 826 N N . VAL A 1 113 ? 0.581 12.328 -21.492 1.00 80.56 113 VAL A N 1
ATOM 827 C CA . VAL A 1 113 ? 0.513 13.778 -21.706 1.00 80.56 113 VAL A CA 1
ATOM 828 C C . VAL A 1 113 ? 0.552 14.518 -20.371 1.00 80.56 113 VAL A C 1
ATOM 830 O O . VAL A 1 113 ? -0.256 14.282 -19.473 1.00 80.56 113 VAL A O 1
ATOM 833 N N . SER A 1 114 ? 1.506 15.437 -20.259 1.00 79.50 114 SER A N 1
ATOM 834 C CA . SER A 1 114 ? 1.652 16.335 -19.120 1.00 79.50 114 SER A CA 1
ATOM 835 C C . SER A 1 114 ? 1.114 17.718 -19.465 1.00 79.50 114 SER A C 1
ATOM 837 O O . SER A 1 114 ? 1.352 18.215 -20.563 1.00 79.50 114 SER A O 1
ATOM 839 N N . SER A 1 115 ? 0.440 18.367 -18.516 1.00 79.12 115 SER A N 1
ATOM 840 C CA . SER A 1 115 ? 0.147 19.800 -18.611 1.00 79.12 115 SER A CA 1
ATOM 841 C C . SER A 1 115 ? 1.439 20.629 -18.520 1.00 79.12 115 SER A C 1
ATOM 843 O O . SER A 1 115 ? 2.474 20.128 -18.070 1.00 79.12 115 SER A O 1
ATOM 845 N N . SER A 1 116 ? 1.365 21.917 -18.875 1.00 69.88 116 SER A N 1
ATOM 846 C CA . SER A 1 116 ? 2.482 22.878 -18.820 1.00 69.88 116 SER A CA 1
ATOM 847 C C . SER A 1 116 ? 3.131 22.998 -17.432 1.00 69.88 116 SER A C 1
ATOM 849 O O . SER A 1 116 ? 4.268 23.445 -17.334 1.00 69.88 116 SER A O 1
ATOM 851 N N . ARG A 1 117 ? 2.426 22.605 -16.362 1.00 75.25 117 ARG A N 1
ATOM 852 C CA . ARG A 1 117 ? 2.919 22.596 -14.971 1.00 75.25 117 ARG A CA 1
ATOM 853 C C . ARG A 1 117 ? 3.474 21.241 -14.506 1.00 75.25 117 ARG A C 1
ATOM 855 O O . ARG A 1 117 ? 3.765 21.079 -13.328 1.00 75.25 117 ARG A O 1
ATOM 862 N N . GLY A 1 118 ? 3.592 20.253 -15.395 1.00 77.44 118 GLY A N 1
ATOM 863 C CA . GLY A 1 118 ? 4.052 18.907 -15.031 1.00 77.44 118 GLY A CA 1
ATOM 864 C C . GLY A 1 118 ? 2.958 17.982 -14.476 1.00 77.44 118 GLY A C 1
ATOM 865 O O . GLY A 1 118 ? 3.259 16.867 -14.055 1.00 77.44 118 GLY A O 1
ATOM 866 N N . GLU A 1 119 ? 1.694 18.421 -14.457 1.00 83.12 119 GLU A N 1
ATOM 867 C CA . GLU A 1 119 ? 0.591 17.663 -13.857 1.00 83.12 119 GLU A CA 1
ATOM 868 C C . GLU A 1 119 ? -0.109 16.722 -14.861 1.00 83.12 119 GLU A C 1
ATOM 870 O O . GLU A 1 119 ? -0.430 17.143 -15.981 1.00 83.12 119 GLU A O 1
ATOM 875 N N . PRO A 1 120 ? -0.393 15.461 -14.475 1.00 87.62 120 PRO A N 1
ATOM 876 C CA . PRO A 1 120 ? -1.042 14.476 -15.338 1.00 87.62 120 PRO A CA 1
ATOM 877 C C . PRO A 1 120 ? -2.572 14.615 -15.337 1.00 87.62 120 PRO A C 1
ATOM 879 O O . PRO A 1 120 ? -3.283 13.859 -14.676 1.00 87.62 120 PRO A O 1
ATOM 882 N N . THR A 1 121 ? -3.107 15.568 -16.102 1.00 86.31 121 THR A N 1
ATOM 883 C CA . THR A 1 121 ? -4.551 15.882 -16.113 1.00 86.31 121 THR A CA 1
ATOM 884 C C . THR A 1 121 ? -5.428 14.702 -16.541 1.00 86.31 121 THR A C 1
ATOM 886 O O . THR A 1 121 ? -6.414 14.394 -15.877 1.00 86.31 121 THR A O 1
ATOM 889 N N . ARG A 1 122 ? -5.059 13.981 -17.609 1.00 88.75 122 ARG A N 1
ATOM 890 C CA . ARG A 1 122 ? -5.832 12.826 -18.108 1.00 88.75 122 ARG A CA 1
ATOM 891 C C . ARG A 1 122 ? -5.830 11.646 -17.132 1.00 88.75 122 ARG A C 1
ATOM 893 O O . ARG A 1 122 ? -6.870 11.030 -16.915 1.00 88.75 122 ARG A O 1
ATOM 900 N N . ALA A 1 123 ? -4.681 11.347 -16.525 1.00 89.94 123 ALA A N 1
ATOM 901 C CA . ALA A 1 123 ? -4.576 10.286 -15.522 1.00 89.94 123 ALA A CA 1
ATOM 902 C C . ALA A 1 123 ? -5.318 10.650 -1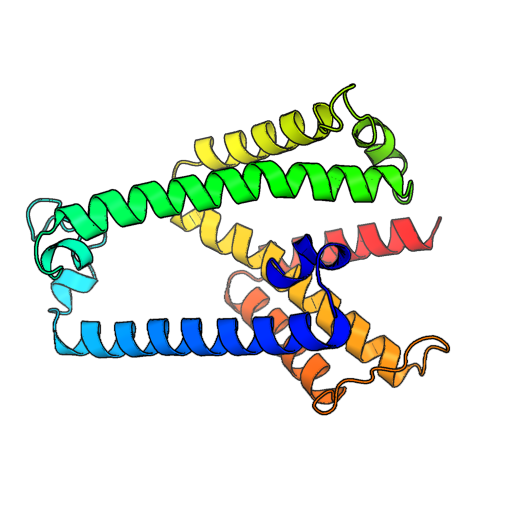4.224 1.00 89.94 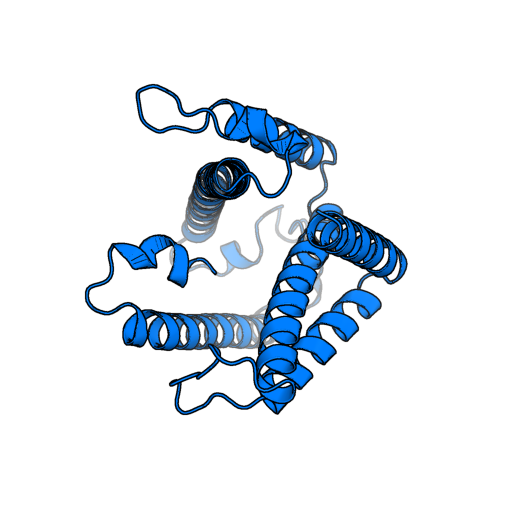123 ALA A C 1
ATOM 904 O O . ALA A 1 123 ? -5.880 9.773 -13.567 1.00 89.94 123 ALA A O 1
ATOM 905 N N . LEU A 1 124 ? -5.358 11.944 -13.876 1.00 92.31 124 LEU A N 1
ATOM 906 C CA . LEU A 1 124 ? -6.125 12.444 -12.739 1.00 92.31 124 LEU A CA 1
ATOM 907 C C . LEU A 1 124 ? -7.625 12.249 -12.965 1.00 92.31 124 LEU A C 1
ATOM 909 O O . LEU A 1 124 ? -8.289 11.710 -12.087 1.00 92.31 124 LEU A O 1
ATOM 913 N N . ILE A 1 125 ? -8.140 12.605 -14.147 1.00 92.56 125 ILE A N 1
ATOM 914 C CA . ILE A 1 125 ? -9.551 12.382 -14.501 1.00 92.56 125 ILE A CA 1
ATOM 915 C C . ILE A 1 125 ? -9.903 10.896 -14.387 1.00 92.56 125 ILE A C 1
ATOM 917 O O . ILE A 1 125 ? -10.888 10.561 -13.736 1.00 92.56 125 ILE A O 1
ATOM 921 N N . LEU A 1 126 ? -9.074 9.997 -14.934 1.00 92.56 126 LEU A N 1
ATOM 922 C CA . LEU A 1 126 ? -9.310 8.553 -14.819 1.00 92.56 126 LEU A CA 1
ATOM 923 C C . LEU A 1 126 ? -9.346 8.093 -13.354 1.00 92.56 126 LEU A C 1
ATOM 925 O O . LEU A 1 126 ? -10.246 7.355 -12.962 1.00 92.56 126 LEU A O 1
ATOM 929 N N . THR A 1 127 ? -8.392 8.553 -12.541 1.00 93.25 127 THR A N 1
ATOM 930 C CA . THR A 1 127 ? -8.341 8.231 -11.106 1.00 93.25 127 THR A CA 1
ATOM 931 C C . THR A 1 127 ? -9.606 8.699 -10.392 1.00 93.25 127 THR A C 1
ATOM 933 O O . THR A 1 127 ? -10.208 7.925 -9.655 1.00 93.25 127 THR A O 1
ATOM 936 N N . VAL A 1 128 ? -10.057 9.929 -10.655 1.00 94.00 128 VAL A N 1
ATOM 937 C CA . VAL A 1 128 ? -11.292 10.476 -10.078 1.00 94.00 128 VAL A CA 1
ATOM 938 C C . VAL A 1 128 ? -12.511 9.667 -10.518 1.00 94.00 128 VAL A C 1
ATOM 940 O O . VAL A 1 128 ? -13.340 9.345 -9.674 1.00 94.00 128 VAL A O 1
ATOM 943 N N . CYS A 1 129 ? -12.611 9.276 -11.791 1.00 94.56 129 CYS A N 1
ATOM 944 C CA . CYS A 1 129 ? -13.704 8.427 -12.273 1.00 94.56 129 CYS A CA 1
ATOM 945 C C . CYS A 1 129 ? -13.745 7.075 -11.543 1.00 94.56 129 CYS A C 1
ATOM 947 O O . CYS A 1 129 ? -14.809 6.666 -11.082 1.00 94.56 129 CYS A O 1
ATOM 949 N N . ILE A 1 130 ? -12.596 6.409 -11.377 1.00 92.88 130 ILE A N 1
ATOM 950 C CA . ILE A 1 130 ? -12.506 5.131 -10.650 1.00 92.88 130 ILE A CA 1
ATOM 951 C C . ILE A 1 130 ? -12.881 5.321 -9.173 1.00 92.88 130 ILE A C 1
ATOM 953 O O . ILE A 1 130 ? -13.665 4.543 -8.626 1.00 92.88 130 ILE A O 1
ATOM 957 N N . CYS A 1 131 ? -12.371 6.373 -8.526 1.00 92.44 131 CYS A N 1
ATOM 958 C CA . CYS A 1 131 ? -12.728 6.705 -7.148 1.00 92.44 131 CYS A CA 1
ATOM 959 C C . CYS A 1 131 ? -14.228 6.990 -6.999 1.00 92.44 131 CYS A C 1
ATOM 961 O O . CYS A 1 131 ? -14.836 6.522 -6.040 1.00 92.44 131 CYS A O 1
ATOM 963 N N . GLN A 1 132 ? -14.840 7.695 -7.954 1.00 92.44 132 GLN A N 1
ATOM 964 C CA . GLN A 1 132 ? -16.269 7.996 -7.940 1.00 92.44 132 GLN A CA 1
ATOM 965 C C . GLN A 1 132 ? -17.112 6.717 -8.008 1.00 92.44 132 GLN A C 1
ATOM 967 O O . GLN A 1 132 ? -18.074 6.593 -7.254 1.00 92.44 132 GLN A O 1
ATOM 972 N N . CYS A 1 133 ? -16.733 5.737 -8.837 1.00 90.75 133 CYS A N 1
ATOM 973 C CA . CYS A 1 133 ? -17.379 4.420 -8.843 1.00 90.75 133 CYS A CA 1
ATOM 974 C C . CYS A 1 133 ? -17.291 3.735 -7.471 1.00 90.75 133 CYS A C 1
ATOM 976 O O . CYS A 1 133 ? -18.275 3.162 -7.010 1.00 90.75 133 CYS A O 1
ATOM 978 N N . GLY A 1 134 ? -16.143 3.836 -6.794 1.00 89.19 134 GLY A N 1
ATOM 979 C CA . GLY A 1 134 ? -15.974 3.335 -5.428 1.00 89.19 134 GLY A CA 1
ATOM 980 C C . GLY A 1 134 ? -16.882 4.037 -4.415 1.00 89.19 134 GLY A C 1
ATOM 981 O O . GLY A 1 134 ? -17.510 3.376 -3.595 1.00 89.19 134 GLY A O 1
ATOM 982 N N . ILE A 1 135 ? -17.009 5.364 -4.499 1.00 90.56 135 ILE A N 1
ATOM 983 C CA . ILE A 1 135 ? -17.883 6.156 -3.617 1.00 90.56 135 ILE A CA 1
ATOM 984 C C . ILE A 1 135 ? -19.357 5.777 -3.816 1.00 90.56 135 ILE A C 1
ATOM 986 O O . ILE A 1 135 ? -20.088 5.647 -2.837 1.00 90.56 135 ILE A O 1
ATOM 990 N N . LEU A 1 136 ? -19.788 5.545 -5.061 1.00 90.38 136 LEU A N 1
ATOM 991 C CA . LEU A 1 136 ? -21.167 5.153 -5.381 1.00 90.38 136 LEU A CA 1
ATOM 992 C C . LEU A 1 136 ? -21.569 3.793 -4.790 1.00 90.38 136 LEU A C 1
ATOM 994 O O . LEU A 1 136 ? -22.752 3.573 -4.550 1.00 90.38 136 LEU A O 1
ATOM 998 N N . LEU A 1 137 ? -20.613 2.899 -4.511 1.00 87.06 137 LEU A N 1
ATOM 999 C CA . LEU A 1 137 ? -20.891 1.638 -3.814 1.00 87.06 137 LEU A CA 1
ATOM 1000 C C . LEU A 1 137 ? -21.292 1.849 -2.342 1.00 87.06 137 LEU A C 1
ATOM 1002 O O . LEU A 1 137 ? -21.874 0.949 -1.743 1.00 87.06 137 LEU A O 1
ATOM 1006 N N . GLY A 1 138 ? -20.989 3.011 -1.749 1.00 81.69 138 GLY A N 1
ATOM 1007 C CA . GLY A 1 138 ? -21.525 3.473 -0.461 1.00 81.69 138 GLY A CA 1
ATOM 1008 C C . GLY A 1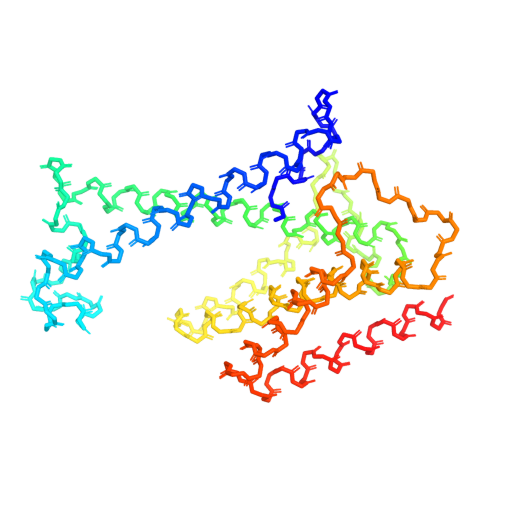 138 ? -21.109 2.687 0.790 1.00 81.69 138 GLY A C 1
ATOM 1009 O O . GLY A 1 138 ? -21.358 3.155 1.900 1.00 81.69 138 GLY A O 1
ATOM 1010 N N . ASN A 1 139 ? -20.461 1.525 0.650 1.00 86.44 139 ASN A N 1
ATOM 1011 C CA . ASN A 1 139 ? -20.087 0.661 1.766 1.00 86.44 139 ASN A CA 1
ATOM 1012 C C . ASN A 1 139 ? -18.589 0.318 1.764 1.00 86.44 139 ASN A C 1
ATOM 1014 O O . ASN A 1 139 ? -18.085 -0.423 0.916 1.00 86.44 139 ASN A O 1
ATOM 1018 N N . VAL A 1 140 ? -17.890 0.818 2.785 1.00 83.88 140 VAL A N 1
ATOM 1019 C CA . VAL A 1 140 ? -16.454 0.592 3.002 1.00 83.88 140 VAL A CA 1
ATOM 1020 C C . VAL A 1 140 ? -16.135 -0.887 3.245 1.00 83.88 140 VAL A C 1
ATOM 1022 O O . VAL A 1 140 ? -15.075 -1.351 2.828 1.00 83.88 140 VAL A O 1
ATOM 1025 N N . ASP A 1 141 ? -17.055 -1.652 3.841 1.00 86.75 141 ASP A N 1
ATOM 1026 C CA . ASP A 1 141 ? -16.837 -3.070 4.154 1.00 86.75 141 ASP A CA 1
ATOM 1027 C C . ASP A 1 141 ? -16.759 -3.939 2.889 1.00 86.75 141 ASP A C 1
ATOM 1029 O O . ASP A 1 141 ? -16.101 -4.975 2.892 1.00 86.75 141 ASP A O 1
ATOM 1033 N N . HIS A 1 142 ? -17.372 -3.505 1.782 1.00 84.06 142 HIS A N 1
ATOM 1034 C CA . HIS A 1 142 ? -17.238 -4.174 0.483 1.00 84.06 142 HIS A CA 1
ATOM 1035 C C . HIS A 1 142 ? -15.988 -3.726 -0.282 1.00 84.06 142 HIS A C 1
ATOM 1037 O O . HIS A 1 142 ? -15.383 -4.520 -1.004 1.00 84.06 142 HIS A O 1
ATOM 1043 N N . LEU A 1 143 ? -15.571 -2.468 -0.111 1.00 86.38 143 LEU A N 1
ATOM 1044 C CA . LEU A 1 143 ? -14.371 -1.932 -0.755 1.00 86.38 143 LEU A CA 1
ATOM 1045 C C . LEU A 1 143 ? -13.082 -2.480 -0.137 1.00 86.38 143 LEU A C 1
ATOM 1047 O O . LEU A 1 143 ? -12.114 -2.710 -0.861 1.00 86.38 143 LEU A O 1
ATOM 1051 N N . ALA A 1 144 ? -13.056 -2.692 1.182 1.00 87.19 144 ALA A N 1
ATOM 1052 C CA . ALA A 1 144 ? -11.847 -3.106 1.886 1.00 87.19 144 ALA A CA 1
ATOM 1053 C C . ALA A 1 144 ? -11.269 -4.435 1.352 1.00 87.19 144 ALA A C 1
ATOM 1055 O O . ALA A 1 144 ? -10.105 -4.428 0.946 1.00 87.19 144 ALA A O 1
ATOM 1056 N N . PRO A 1 145 ? -12.043 -5.535 1.222 1.00 85.69 145 PRO A N 1
ATOM 1057 C CA . PRO A 1 145 ? -11.538 -6.772 0.628 1.00 85.69 145 PRO A CA 1
ATOM 1058 C C . PRO A 1 145 ? -11.044 -6.587 -0.809 1.00 85.69 145 PRO A C 1
ATOM 1060 O O . PRO A 1 145 ? -9.994 -7.116 -1.163 1.00 85.69 145 PRO A O 1
ATOM 1063 N N . LEU A 1 146 ? -11.755 -5.804 -1.630 1.00 85.75 146 LEU A N 1
ATOM 1064 C CA . LEU A 1 146 ? -11.378 -5.545 -3.022 1.00 85.75 146 LEU A CA 1
ATOM 1065 C C . LEU A 1 146 ? -10.015 -4.841 -3.121 1.00 85.75 146 LEU A C 1
ATOM 1067 O O . LEU A 1 146 ? -9.150 -5.262 -3.887 1.00 85.75 146 LEU A O 1
ATOM 1071 N N . LEU A 1 147 ? -9.798 -3.791 -2.325 1.00 88.81 147 LEU A N 1
ATOM 1072 C CA . LEU A 1 147 ? -8.524 -3.070 -2.292 1.00 88.81 147 LEU A CA 1
ATOM 1073 C C . LEU A 1 147 ? -7.394 -3.950 -1.747 1.00 88.81 147 LEU A C 1
ATOM 1075 O O . LEU A 1 147 ? -6.295 -3.955 -2.307 1.00 88.81 147 LEU A O 1
ATOM 1079 N N . SER A 1 148 ? -7.664 -4.736 -0.701 1.00 90.00 148 SER A N 1
ATOM 1080 C CA . SER A 1 148 ? -6.701 -5.691 -0.146 1.00 90.00 148 SER A CA 1
ATOM 1081 C C . SER A 1 148 ? -6.207 -6.690 -1.195 1.00 90.00 148 SER A C 1
ATOM 1083 O O . SER A 1 148 ? -5.014 -6.988 -1.206 1.00 90.00 148 SER A O 1
ATOM 1085 N N . MET A 1 149 ? -7.064 -7.145 -2.119 1.00 88.81 149 MET A N 1
ATOM 1086 C CA . MET A 1 149 ? -6.657 -8.032 -3.220 1.00 88.81 149 MET A CA 1
ATOM 1087 C C . MET A 1 149 ? -5.609 -7.390 -4.130 1.00 88.81 149 MET A C 1
ATOM 1089 O O . MET A 1 149 ? -4.585 -8.009 -4.422 1.00 88.81 149 MET A O 1
ATOM 1093 N N . PHE A 1 150 ? -5.825 -6.141 -4.554 1.00 89.56 150 PHE A N 1
ATOM 1094 C CA . PHE A 1 150 ? -4.877 -5.434 -5.420 1.00 89.56 150 PHE A CA 1
ATOM 1095 C C . PHE A 1 150 ? -3.521 -5.218 -4.734 1.00 89.56 150 PHE A C 1
ATOM 1097 O O . PHE A 1 150 ? -2.473 -5.408 -5.358 1.00 89.56 150 PHE A O 1
ATOM 1104 N N . PHE A 1 151 ? -3.516 -4.883 -3.439 1.00 91.06 151 PHE A N 1
ATOM 1105 C CA . PHE A 1 151 ? -2.272 -4.741 -2.678 1.00 91.06 151 PHE A CA 1
ATOM 1106 C C . PHE A 1 151 ? -1.550 -6.079 -2.472 1.00 91.06 151 PHE A C 1
ATOM 1108 O O . PHE A 1 151 ? -0.342 -6.152 -2.700 1.00 91.06 151 PHE A O 1
ATOM 1115 N N . LEU A 1 152 ? -2.271 -7.139 -2.089 1.00 92.62 152 LEU A N 1
ATOM 1116 C CA . LEU A 1 152 ? -1.703 -8.480 -1.904 1.00 92.62 152 LEU A CA 1
ATOM 1117 C C . LEU A 1 152 ? -1.106 -9.027 -3.197 1.00 92.62 152 LEU A C 1
ATOM 1119 O O . LEU A 1 152 ? -0.022 -9.604 -3.171 1.00 92.62 152 LEU A O 1
ATOM 1123 N N . MET A 1 153 ? -1.764 -8.795 -4.331 1.00 91.88 153 MET A N 1
ATOM 1124 C CA . MET A 1 153 ? -1.235 -9.160 -5.640 1.00 91.88 153 MET A CA 1
ATOM 1125 C C . MET A 1 153 ? 0.080 -8.435 -5.940 1.00 91.88 153 MET A C 1
ATOM 1127 O O . MET A 1 153 ? 1.051 -9.065 -6.356 1.00 91.88 153 MET A O 1
ATOM 1131 N N . CYS A 1 154 ? 0.133 -7.120 -5.712 1.00 92.56 154 CYS A N 1
ATOM 1132 C CA . CYS A 1 154 ? 1.342 -6.335 -5.941 1.00 92.56 154 CYS A CA 1
ATOM 1133 C C . CYS A 1 154 ? 2.509 -6.843 -5.076 1.00 92.56 154 CYS A C 1
ATOM 1135 O O . CYS A 1 154 ? 3.610 -7.065 -5.582 1.00 92.56 154 CYS A O 1
ATOM 1137 N N . TYR A 1 155 ? 2.261 -7.111 -3.790 1.00 94.62 155 TYR A N 1
ATOM 1138 C CA . TYR A 1 155 ? 3.260 -7.701 -2.895 1.00 94.62 155 TYR A CA 1
ATOM 1139 C C . TYR A 1 155 ? 3.665 -9.117 -3.321 1.00 94.62 155 TYR A C 1
ATOM 1141 O O . TYR A 1 155 ? 4.851 -9.448 -3.289 1.00 94.62 155 TYR A O 1
ATOM 1149 N N . GLY A 1 156 ? 2.709 -9.924 -3.783 1.00 94.44 156 GLY A N 1
ATOM 1150 C CA . GLY A 1 156 ? 2.952 -11.245 -4.351 1.00 94.44 156 GLY A CA 1
ATOM 1151 C C . GLY A 1 156 ? 3.909 -11.189 -5.540 1.00 94.44 156 GLY A C 1
ATOM 1152 O O . GLY A 1 156 ? 4.931 -11.870 -5.527 1.00 94.44 156 GLY A O 1
ATOM 1153 N N . PHE A 1 157 ? 3.653 -10.332 -6.532 1.00 94.12 157 PHE A N 1
ATOM 1154 C CA . PHE A 1 157 ? 4.519 -10.232 -7.711 1.00 94.12 157 PHE A CA 1
ATOM 1155 C C . PHE A 1 157 ? 5.908 -9.689 -7.410 1.00 94.12 157 PHE A C 1
ATOM 1157 O O . PHE A 1 157 ? 6.877 -10.187 -7.978 1.00 94.12 157 PHE A O 1
ATOM 1164 N N . VAL A 1 158 ? 6.037 -8.730 -6.491 1.00 94.81 158 VAL A N 1
ATOM 1165 C CA . VAL A 1 158 ? 7.359 -8.259 -6.053 1.00 94.81 158 VAL A CA 1
ATOM 1166 C C . VAL A 1 158 ? 8.150 -9.403 -5.408 1.00 94.81 158 VAL A C 1
ATOM 1168 O O . VAL A 1 158 ? 9.314 -9.615 -5.746 1.00 94.81 158 VAL A O 1
ATOM 1171 N N . ASN A 1 159 ? 7.517 -10.189 -4.534 1.00 95.69 159 ASN A N 1
ATOM 1172 C CA . ASN A 1 159 ? 8.153 -11.345 -3.901 1.00 95.69 159 ASN A CA 1
ATOM 1173 C C . ASN A 1 159 ? 8.513 -12.447 -4.911 1.00 95.69 159 ASN A C 1
ATOM 1175 O O . ASN A 1 159 ? 9.621 -12.985 -4.863 1.00 95.69 159 ASN A O 1
ATOM 1179 N N . LEU A 1 160 ? 7.614 -12.743 -5.856 1.00 94.50 160 LEU A N 1
ATOM 1180 C CA . LEU A 1 160 ? 7.849 -13.703 -6.935 1.00 94.50 160 LEU A CA 1
ATOM 1181 C C . LEU A 1 160 ? 9.020 -13.272 -7.824 1.00 94.50 160 LEU A C 1
ATOM 1183 O O . LEU A 1 160 ? 9.901 -14.083 -8.101 1.00 94.50 160 LEU A O 1
ATOM 1187 N N . ALA A 1 161 ? 9.062 -12.003 -8.236 1.00 93.56 161 ALA A N 1
ATOM 1188 C CA . ALA A 1 161 ? 10.130 -11.467 -9.073 1.00 93.56 161 ALA A CA 1
ATOM 1189 C C . ALA A 1 161 ? 11.495 -11.578 -8.380 1.00 93.56 161 ALA A C 1
ATOM 1191 O O . ALA A 1 161 ? 12.435 -12.107 -8.972 1.00 93.56 161 ALA A O 1
ATOM 1192 N N . CYS A 1 162 ? 11.596 -11.174 -7.108 1.00 93.44 162 CYS A N 1
ATOM 1193 C CA . CYS A 1 162 ? 12.828 -11.304 -6.326 1.00 93.44 162 CYS A CA 1
ATOM 1194 C C . CYS A 1 162 ? 13.278 -12.770 -6.188 1.00 93.44 162 CYS A C 1
ATOM 1196 O O . CYS A 1 162 ? 14.460 -13.081 -6.350 1.00 93.44 162 CYS A O 1
ATOM 1198 N N . PHE A 1 163 ? 12.339 -13.680 -5.910 1.00 94.69 163 PHE A N 1
ATOM 1199 C CA . PHE A 1 163 ? 12.610 -15.115 -5.801 1.00 94.69 163 PHE A CA 1
ATOM 1200 C C . PHE A 1 163 ? 13.135 -15.701 -7.121 1.00 94.69 163 PHE A C 1
ATOM 1202 O O . PHE A 1 163 ? 14.209 -16.310 -7.140 1.00 94.69 163 PHE A O 1
ATOM 1209 N N . LEU A 1 164 ? 12.421 -15.468 -8.228 1.00 93.56 164 LEU A N 1
ATOM 1210 C CA . LEU A 1 164 ? 12.790 -15.976 -9.550 1.00 93.56 164 LEU A CA 1
ATOM 1211 C C . LEU A 1 164 ? 14.135 -15.415 -10.013 1.00 93.56 164 LEU A C 1
ATOM 1213 O O . LEU A 1 164 ? 14.982 -16.177 -10.469 1.00 93.56 164 LEU A O 1
ATOM 1217 N N . GLN A 1 165 ? 14.377 -14.113 -9.848 1.00 93.31 165 GLN A N 1
ATOM 1218 C CA . GLN A 1 165 ? 15.633 -13.490 -10.273 1.00 93.31 165 GLN A CA 1
ATOM 1219 C C . GLN A 1 165 ? 16.850 -14.045 -9.521 1.00 93.31 165 GLN A C 1
ATOM 1221 O O . GLN A 1 165 ? 17.911 -14.221 -10.128 1.00 93.31 165 GLN A O 1
ATOM 1226 N N . THR A 1 166 ? 16.700 -14.374 -8.229 1.00 91.94 166 THR A N 1
ATOM 1227 C CA . THR A 1 166 ? 17.758 -15.033 -7.449 1.00 91.94 166 THR A CA 1
ATOM 1228 C C . THR A 1 166 ? 17.992 -16.477 -7.892 1.00 91.94 166 THR A C 1
ATOM 1230 O O . THR A 1 166 ? 19.147 -16.865 -8.059 1.00 91.94 166 THR A O 1
ATOM 1233 N N . ILE A 1 167 ? 16.938 -17.271 -8.104 1.00 92.94 167 ILE A N 1
ATOM 1234 C CA . ILE A 1 167 ? 17.083 -18.687 -8.488 1.00 92.94 167 ILE A CA 1
ATOM 1235 C C . ILE A 1 167 ? 17.611 -18.840 -9.912 1.00 92.94 167 ILE A C 1
ATOM 1237 O O . ILE A 1 167 ? 18.519 -19.635 -10.146 1.00 92.94 167 ILE A O 1
ATOM 1241 N N . LEU A 1 168 ? 17.091 -18.046 -10.847 1.00 92.69 168 LEU A N 1
ATOM 1242 C CA . LEU A 1 168 ? 17.498 -18.065 -12.252 1.00 92.69 168 LEU A CA 1
ATOM 1243 C C . LEU A 1 168 ? 18.860 -17.397 -12.487 1.00 92.69 168 LEU A C 1
ATOM 1245 O O . LEU A 1 168 ? 19.330 -17.367 -13.620 1.00 92.69 168 LEU A O 1
ATOM 1249 N N . ARG A 1 169 ? 19.501 -16.863 -11.435 1.00 88.56 169 ARG A N 1
ATOM 1250 C CA . ARG A 1 169 ? 20.814 -16.196 -11.487 1.00 88.56 169 ARG A CA 1
ATOM 1251 C C . ARG A 1 169 ? 20.887 -15.149 -12.603 1.00 88.56 169 ARG A C 1
ATOM 1253 O O . ARG A 1 169 ? 21.820 -15.134 -13.403 1.00 88.56 169 ARG A O 1
ATOM 1260 N N . THR A 1 170 ? 19.886 -14.270 -12.647 1.00 91.50 170 THR A N 1
ATOM 1261 C CA . THR A 1 170 ? 19.795 -13.232 -13.687 1.00 91.50 170 THR A CA 1
ATOM 1262 C C . THR A 1 170 ? 21.055 -12.345 -13.654 1.00 91.50 170 THR A C 1
ATOM 1264 O O . THR A 1 170 ? 21.420 -11.892 -12.566 1.00 91.50 170 THR A O 1
ATOM 1267 N N . PRO A 1 171 ? 21.719 -12.045 -14.791 1.00 85.75 171 PRO A N 1
ATOM 1268 C CA . PRO A 1 171 ? 23.048 -11.413 -14.805 1.00 85.75 171 PRO A CA 1
ATOM 1269 C C . PRO A 1 171 ? 23.175 -10.108 -14.001 1.00 85.75 171 PRO A C 1
ATOM 1271 O O . PRO A 1 171 ? 24.187 -9.882 -13.332 1.00 85.75 171 PRO A O 1
ATOM 1274 N N . ASN A 1 172 ? 22.129 -9.275 -14.021 1.00 91.00 172 ASN A N 1
ATOM 1275 C CA . ASN A 1 172 ? 22.106 -7.960 -13.371 1.00 91.00 172 ASN A CA 1
ATOM 1276 C C . ASN A 1 172 ? 21.582 -7.992 -11.921 1.00 91.00 172 ASN A C 1
ATOM 1278 O O . ASN A 1 172 ? 21.536 -6.955 -11.260 1.00 91.00 172 ASN A O 1
ATOM 1282 N N . TRP A 1 173 ? 21.186 -9.157 -11.401 1.00 90.06 173 TRP A N 1
ATOM 1283 C CA . TRP A 1 173 ? 20.591 -9.278 -10.072 1.00 90.06 173 TRP A CA 1
ATOM 1284 C C . TRP A 1 173 ? 21.637 -9.653 -9.015 1.00 90.06 173 TRP A C 1
ATOM 1286 O O . TRP A 1 173 ? 22.059 -10.803 -8.905 1.00 90.06 173 TRP A O 1
ATOM 1296 N N . ARG A 1 174 ? 22.065 -8.666 -8.216 1.00 89.31 174 ARG A N 1
ATOM 1297 C CA . ARG A 1 174 ? 23.030 -8.841 -7.112 1.00 89.31 174 ARG A CA 1
ATOM 1298 C C . ARG A 1 174 ? 22.577 -8.066 -5.863 1.00 89.31 174 ARG A C 1
ATOM 1300 O O . ARG A 1 174 ? 23.061 -6.956 -5.627 1.00 89.31 174 ARG A O 1
ATOM 1307 N N . PRO A 1 175 ? 21.626 -8.597 -5.074 1.00 87.56 175 PRO A N 1
ATOM 1308 C CA . PRO A 1 175 ? 21.119 -7.912 -3.888 1.00 87.56 175 PRO A CA 1
ATOM 1309 C C . PRO A 1 175 ? 22.236 -7.739 -2.850 1.00 87.56 175 PRO A C 1
ATOM 1311 O O . PRO A 1 175 ? 22.831 -8.709 -2.396 1.00 87.56 175 PRO A O 1
ATOM 1314 N N . ARG A 1 176 ? 22.522 -6.487 -2.472 1.00 86.56 176 ARG A N 1
ATOM 1315 C CA . ARG A 1 176 ? 23.581 -6.132 -1.501 1.00 86.56 176 ARG A CA 1
ATOM 1316 C C . ARG A 1 176 ? 23.087 -6.033 -0.052 1.00 86.56 176 ARG A C 1
ATOM 1318 O O . ARG A 1 176 ? 23.866 -5.731 0.847 1.00 86.56 176 ARG A O 1
ATOM 1325 N N . PHE A 1 177 ? 21.794 -6.252 0.188 1.00 89.31 177 PHE A N 1
ATOM 1326 C CA . PHE A 1 177 ? 21.205 -6.157 1.522 1.00 89.31 177 PHE A CA 1
ATOM 1327 C C . PHE A 1 177 ? 21.545 -7.390 2.373 1.00 89.31 177 PHE A C 1
ATOM 1329 O O . PHE A 1 177 ? 21.267 -8.517 1.974 1.00 89.31 177 PHE A O 1
ATOM 1336 N N . LYS A 1 178 ? 22.108 -7.167 3.568 1.00 86.06 178 LYS A N 1
ATOM 1337 C CA . LYS A 1 178 ? 22.676 -8.216 4.437 1.00 86.06 178 LYS A CA 1
ATOM 1338 C C . LYS A 1 178 ? 21.684 -9.316 4.840 1.00 86.06 178 LYS A C 1
ATOM 1340 O O . LYS A 1 178 ? 22.083 -10.468 4.936 1.00 86.06 178 LYS A O 1
ATOM 1345 N N . TYR A 1 179 ? 20.420 -8.970 5.090 1.00 90.19 179 TYR A N 1
ATOM 1346 C CA . TYR A 1 179 ? 19.400 -9.915 5.577 1.00 90.19 179 TYR A CA 1
ATOM 1347 C C . TYR A 1 179 ? 18.492 -10.460 4.467 1.00 90.19 179 TYR A C 1
ATOM 1349 O O . TYR A 1 179 ? 17.434 -11.017 4.745 1.00 90.19 179 TYR A O 1
ATOM 1357 N N . TYR A 1 180 ? 18.868 -10.274 3.202 1.00 92.19 180 TYR A N 1
ATOM 1358 C CA . TYR A 1 180 ? 18.114 -10.822 2.083 1.00 92.19 180 TYR A CA 1
ATOM 1359 C C . TYR A 1 180 ? 18.409 -12.316 1.902 1.00 92.19 180 TYR A C 1
ATOM 1361 O O . TYR A 1 180 ? 19.566 -12.717 1.788 1.00 92.19 180 TYR A O 1
ATOM 1369 N N . HIS A 1 181 ? 17.359 -13.132 1.800 1.00 92.75 181 HIS A N 1
ATOM 1370 C CA . HIS A 1 181 ? 17.457 -14.533 1.400 1.00 92.75 181 HIS A CA 1
ATOM 1371 C C . HIS A 1 181 ? 16.253 -14.918 0.532 1.00 92.75 181 HIS A C 1
ATOM 1373 O O . HIS A 1 181 ? 15.138 -14.456 0.775 1.00 92.75 181 HIS A O 1
ATOM 1379 N N . TRP A 1 182 ? 16.453 -15.785 -0.465 1.00 92.38 182 TRP A N 1
ATOM 1380 C CA . TRP A 1 182 ? 15.401 -16.170 -1.418 1.00 92.38 182 TRP A CA 1
ATOM 1381 C C . TRP A 1 182 ? 14.203 -16.850 -0.742 1.00 92.38 182 TRP A C 1
ATOM 1383 O O . TRP A 1 182 ? 13.068 -16.679 -1.183 1.00 92.38 182 TRP A O 1
ATOM 1393 N N . SER A 1 183 ? 14.439 -17.588 0.349 1.00 94.50 183 SER A N 1
ATOM 1394 C CA . SER A 1 183 ? 13.367 -18.262 1.091 1.00 94.50 183 SER A CA 1
ATOM 1395 C C . SER A 1 183 ? 12.406 -17.274 1.751 1.00 94.50 183 SER A C 1
ATOM 1397 O O . SER A 1 183 ? 11.215 -17.557 1.811 1.00 94.50 183 SER A O 1
ATOM 1399 N N . LEU A 1 184 ? 12.880 -16.097 2.182 1.00 94.19 184 LEU A N 1
ATOM 1400 C CA . LEU A 1 184 ? 12.019 -15.053 2.750 1.00 94.19 184 LEU A CA 1
ATOM 1401 C C . LEU A 1 184 ? 11.045 -14.519 1.697 1.00 94.19 184 LEU A C 1
ATOM 1403 O O . LEU A 1 184 ? 9.860 -14.364 1.983 1.00 94.19 184 LEU A O 1
ATOM 1407 N N . SER A 1 185 ? 11.521 -14.314 0.465 1.00 94.38 185 SER A N 1
ATOM 1408 C CA . SER A 1 185 ? 10.673 -13.922 -0.666 1.00 94.38 185 SER A CA 1
ATOM 1409 C C . SER A 1 185 ? 9.647 -15.010 -1.003 1.00 94.38 185 SER A C 1
ATOM 1411 O O . SER A 1 185 ? 8.482 -14.699 -1.234 1.00 94.38 185 SER A O 1
ATOM 1413 N N . LEU A 1 186 ? 10.040 -16.290 -0.973 1.00 95.44 186 LEU A N 1
ATOM 1414 C CA . LEU A 1 186 ? 9.119 -17.407 -1.211 1.00 95.44 186 LEU A CA 1
ATOM 1415 C C . LEU A 1 186 ? 8.035 -17.508 -0.127 1.00 95.44 186 LEU A C 1
ATOM 1417 O O . LEU A 1 186 ? 6.862 -17.675 -0.448 1.00 95.44 186 LEU A O 1
ATOM 1421 N N . ILE A 1 187 ? 8.412 -17.367 1.147 1.00 97.12 187 ILE A N 1
ATOM 1422 C CA . ILE A 1 187 ? 7.464 -17.351 2.270 1.00 97.12 187 ILE A CA 1
ATOM 1423 C C . ILE A 1 187 ? 6.506 -16.164 2.128 1.00 97.12 187 ILE A C 1
ATOM 1425 O O . ILE A 1 187 ? 5.298 -16.333 2.274 1.00 97.12 187 ILE A O 1
ATOM 1429 N N . GLY A 1 188 ? 7.018 -14.979 1.784 1.00 95.62 188 GLY A N 1
ATOM 1430 C CA . GLY A 1 188 ? 6.199 -13.794 1.530 1.00 95.62 188 GLY A CA 1
ATOM 1431 C C . GLY A 1 188 ? 5.192 -14.003 0.397 1.00 95.62 188 GLY A C 1
ATOM 1432 O O . GLY A 1 188 ? 4.021 -13.657 0.546 1.00 95.62 188 GLY A O 1
ATOM 1433 N N . LEU A 1 189 ? 5.618 -14.620 -0.710 1.00 95.75 189 LEU A N 1
ATOM 1434 C CA . LEU A 1 189 ? 4.737 -15.000 -1.816 1.00 95.75 189 LEU A CA 1
ATOM 1435 C C . LEU A 1 189 ? 3.646 -15.977 -1.358 1.00 95.75 189 LEU A C 1
ATOM 1437 O O . LEU A 1 189 ? 2.467 -15.738 -1.617 1.00 95.75 189 LEU A O 1
ATOM 1441 N N . ALA A 1 190 ? 4.029 -17.046 -0.657 1.00 96.06 190 ALA A N 1
ATOM 1442 C CA . ALA A 1 190 ? 3.096 -18.051 -0.160 1.00 96.06 190 ALA A CA 1
ATOM 1443 C C . ALA A 1 190 ? 2.057 -17.437 0.792 1.00 96.06 190 ALA A C 1
ATOM 1445 O O . ALA A 1 190 ? 0.868 -17.707 0.654 1.00 96.06 190 ALA A O 1
ATOM 1446 N N . LEU A 1 191 ? 2.477 -16.556 1.705 1.00 96.12 191 LEU A N 1
ATOM 1447 C CA . LEU A 1 191 ? 1.571 -15.834 2.601 1.00 96.12 191 LEU A CA 1
ATOM 1448 C C . LEU A 1 191 ? 0.608 -14.922 1.832 1.00 96.12 191 LEU A C 1
ATOM 1450 O O . LEU A 1 191 ? -0.585 -14.923 2.127 1.00 96.12 191 LEU A O 1
ATOM 1454 N N . CYS A 1 192 ? 1.092 -14.186 0.825 1.00 94.88 192 CYS A N 1
ATOM 1455 C CA . CYS A 1 192 ? 0.232 -13.328 0.006 1.00 94.88 192 CYS A CA 1
ATOM 1456 C C . CYS A 1 192 ? -0.847 -14.146 -0.717 1.00 94.88 192 CYS A C 1
ATOM 1458 O O . CYS A 1 192 ? -2.020 -13.783 -0.665 1.00 94.88 192 CYS A O 1
ATOM 1460 N N . ILE A 1 193 ? -0.467 -15.267 -1.340 1.00 92.69 193 ILE A N 1
ATOM 1461 C CA . ILE A 1 193 ? -1.401 -16.157 -2.045 1.00 92.69 193 ILE A CA 1
ATOM 1462 C C . ILE A 1 193 ? -2.412 -16.761 -1.063 1.00 92.69 193 ILE A C 1
ATOM 1464 O O . ILE A 1 193 ? -3.613 -16.693 -1.315 1.00 92.69 193 ILE A O 1
ATOM 1468 N N . SER A 1 194 ? -1.956 -17.290 0.075 1.00 93.88 194 SER A N 1
ATOM 1469 C CA . SER A 1 194 ? -2.836 -17.883 1.089 1.00 93.88 194 SER A CA 1
ATOM 1470 C C . SER A 1 194 ? -3.891 -16.893 1.584 1.00 93.88 194 SER A C 1
ATOM 1472 O O . SER A 1 194 ? -5.079 -17.206 1.561 1.00 93.88 194 SER A O 1
ATOM 1474 N N . VAL A 1 195 ? -3.494 -15.670 1.957 1.00 93.69 195 VAL A N 1
ATOM 1475 C CA . VAL A 1 195 ? -4.437 -14.639 2.434 1.00 93.69 195 VAL A CA 1
ATOM 1476 C C . VAL A 1 195 ? -5.415 -14.215 1.331 1.00 93.69 195 VAL A C 1
ATOM 1478 O O . VAL A 1 195 ? -6.598 -13.991 1.602 1.00 93.69 195 VAL A O 1
ATOM 1481 N N . MET A 1 196 ? -4.952 -14.150 0.080 1.00 92.06 196 MET A N 1
ATOM 1482 C CA . MET A 1 196 ? -5.789 -13.821 -1.075 1.00 92.06 196 MET A CA 1
ATOM 1483 C C . MET A 1 196 ? -6.904 -14.864 -1.270 1.00 92.06 196 MET A C 1
ATOM 1485 O O . MET A 1 196 ? -8.080 -14.507 -1.352 1.00 92.06 196 MET A O 1
ATOM 1489 N N . PHE A 1 197 ? -6.562 -16.157 -1.250 1.00 91.75 197 PHE A N 1
ATOM 1490 C CA . PHE A 1 197 ? -7.539 -17.246 -1.363 1.00 91.75 197 PHE A CA 1
ATOM 1491 C C . PHE A 1 197 ? -8.474 -17.350 -0.152 1.00 91.75 197 PHE A C 1
ATOM 1493 O O . PHE A 1 197 ? -9.660 -17.621 -0.335 1.00 91.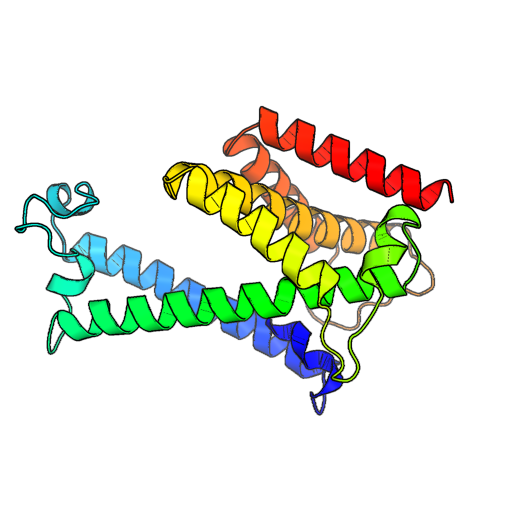75 197 PHE A O 1
ATOM 1500 N N . MET A 1 198 ? -7.971 -17.095 1.062 1.00 91.62 198 MET A N 1
ATOM 1501 C CA . MET A 1 198 ? -8.789 -17.078 2.282 1.00 91.62 198 MET A CA 1
ATOM 1502 C C . MET A 1 198 ? -9.836 -15.962 2.274 1.00 91.62 198 MET A C 1
ATOM 1504 O O . MET A 1 198 ? -10.921 -16.141 2.818 1.00 91.62 198 MET A O 1
ATOM 1508 N N . THR A 1 199 ? -9.522 -14.812 1.672 1.00 88.44 199 THR A N 1
ATOM 1509 C CA . THR A 1 199 ? -10.439 -13.666 1.644 1.00 88.44 199 THR A CA 1
ATOM 1510 C C . THR A 1 199 ? -11.537 -13.855 0.594 1.00 88.44 199 THR A C 1
ATOM 1512 O O . THR A 1 199 ? -12.717 -13.695 0.893 1.00 88.44 199 THR A O 1
ATOM 1515 N N . SER A 1 200 ? -11.176 -14.194 -0.648 1.00 86.75 200 SER A N 1
ATOM 1516 C CA . SER A 1 200 ? -12.139 -14.573 -1.689 1.00 86.75 200 SER A CA 1
ATOM 1517 C C . SER A 1 200 ? -11.433 -15.251 -2.857 1.00 86.75 200 SER A C 1
ATOM 1519 O O . SER A 1 200 ? -10.741 -14.609 -3.648 1.00 86.75 200 SER A O 1
ATOM 1521 N N . TRP A 1 201 ? -11.661 -16.553 -3.001 1.00 88.38 201 TRP A N 1
ATOM 1522 C CA . TRP A 1 201 ? -11.062 -17.362 -4.061 1.00 88.38 201 TRP A CA 1
ATOM 1523 C C . TRP A 1 201 ? -11.489 -16.923 -5.473 1.00 88.38 201 TRP A C 1
ATOM 1525 O O . TRP A 1 201 ? -10.676 -16.956 -6.394 1.00 88.38 201 TRP A O 1
ATOM 1535 N N . TYR A 1 202 ? -12.731 -16.459 -5.652 1.00 87.25 202 TYR A N 1
ATOM 1536 C CA . TYR A 1 202 ? -13.238 -16.028 -6.959 1.00 87.25 202 TYR A CA 1
ATOM 1537 C C . TYR A 1 202 ? -12.534 -14.759 -7.457 1.00 87.25 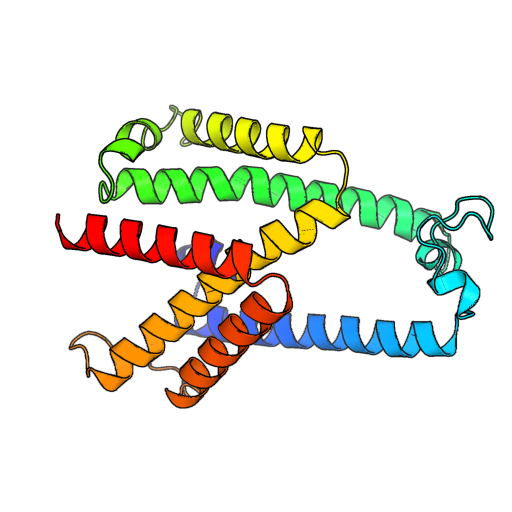202 TYR A C 1
ATOM 1539 O O . TYR A 1 202 ? -12.006 -14.732 -8.571 1.00 87.25 202 TYR A O 1
ATOM 1547 N N . PHE A 1 203 ? -12.459 -13.721 -6.614 1.00 84.06 203 PHE A N 1
ATOM 1548 C CA . PHE A 1 203 ? -11.746 -12.492 -6.971 1.00 84.06 203 PHE A CA 1
ATOM 1549 C C . PHE A 1 203 ? -10.245 -12.743 -7.140 1.00 84.06 203 PHE A C 1
ATOM 1551 O O . PHE A 1 203 ? -9.646 -12.194 -8.061 1.00 84.06 203 PHE A O 1
ATOM 1558 N N . ALA A 1 204 ? -9.656 -13.619 -6.320 1.00 86.19 204 ALA A N 1
ATOM 1559 C CA . ALA A 1 204 ? -8.257 -14.021 -6.435 1.00 86.19 204 ALA A CA 1
ATOM 1560 C C . ALA A 1 204 ? -7.932 -14.617 -7.818 1.00 86.19 204 ALA A C 1
ATOM 1562 O O . ALA A 1 204 ? -6.957 -14.209 -8.453 1.00 86.19 204 ALA A O 1
ATOM 1563 N N . LEU A 1 205 ? -8.761 -15.546 -8.309 1.00 87.94 205 LEU A N 1
ATOM 1564 C CA . LEU A 1 205 ? -8.567 -16.185 -9.614 1.00 87.94 205 LEU A CA 1
ATOM 1565 C C . LEU A 1 205 ? -8.686 -15.190 -10.771 1.00 87.94 205 LEU A C 1
ATOM 1567 O O . LEU A 1 205 ? -7.823 -15.178 -11.648 1.00 87.94 205 LEU A O 1
ATOM 1571 N N . ILE A 1 206 ? -9.709 -14.328 -10.759 1.00 88.31 206 ILE A N 1
ATOM 1572 C CA . ILE A 1 206 ? -9.884 -13.294 -11.792 1.00 88.31 206 ILE A CA 1
ATOM 1573 C C . ILE A 1 206 ? -8.679 -12.360 -11.818 1.00 88.31 206 ILE A C 1
ATOM 1575 O O . ILE A 1 206 ? -8.136 -12.061 -12.881 1.00 88.31 206 ILE A O 1
ATOM 1579 N N . ALA A 1 207 ? -8.251 -11.908 -10.644 1.00 85.19 207 ALA A N 1
ATOM 1580 C CA . ALA A 1 207 ? -7.177 -10.947 -10.525 1.00 85.19 207 ALA A CA 1
ATOM 1581 C C . ALA A 1 207 ? -5.842 -11.558 -11.009 1.00 85.19 207 ALA A C 1
ATOM 1583 O O . ALA A 1 207 ? -5.139 -10.938 -11.809 1.00 85.19 207 ALA A O 1
ATOM 1584 N N . MET A 1 208 ? -5.523 -12.798 -10.617 1.00 86.06 208 MET A N 1
ATOM 1585 C CA . MET A 1 208 ? -4.351 -13.514 -11.140 1.00 86.06 208 MET A CA 1
ATOM 1586 C C . MET A 1 208 ? -4.436 -13.748 -12.652 1.00 86.06 208 MET A C 1
ATOM 1588 O O . MET A 1 208 ? -3.444 -13.546 -13.349 1.00 86.06 208 MET A O 1
ATOM 1592 N N . GLY A 1 209 ? -5.610 -14.120 -13.173 1.00 88.81 209 GLY A N 1
ATOM 1593 C CA . GLY A 1 209 ? -5.831 -14.296 -14.608 1.00 88.81 209 GLY A CA 1
ATOM 1594 C C . GLY A 1 209 ? -5.559 -13.014 -15.396 1.00 88.81 209 GLY A C 1
ATOM 1595 O O . GLY A 1 209 ? -4.788 -13.032 -16.353 1.00 88.81 209 GLY A O 1
ATOM 1596 N N . MET A 1 210 ? -6.108 -11.878 -14.949 1.00 87.50 210 MET A N 1
ATOM 1597 C CA . MET A 1 210 ? -5.833 -10.569 -15.555 1.00 87.50 210 MET A CA 1
ATOM 1598 C C . MET A 1 210 ? -4.343 -10.223 -15.521 1.00 87.50 210 MET A C 1
ATOM 1600 O O . MET A 1 210 ? -3.799 -9.748 -16.515 1.00 87.50 210 MET A O 1
ATOM 1604 N N . ALA A 1 211 ? -3.664 -10.483 -14.406 1.00 87.44 211 ALA A N 1
ATOM 1605 C CA . ALA A 1 211 ? -2.241 -10.201 -14.292 1.00 87.44 211 ALA A CA 1
ATOM 1606 C C . ALA A 1 211 ? -1.383 -11.059 -15.235 1.00 87.44 211 ALA A C 1
ATOM 1608 O O . ALA A 1 211 ? -0.464 -10.535 -15.861 1.00 87.44 211 ALA A O 1
ATOM 1609 N N . VAL A 1 212 ? -1.700 -12.351 -15.387 1.00 89.12 212 VAL A N 1
ATOM 1610 C CA . VAL A 1 212 ? -1.020 -13.239 -16.346 1.00 89.12 212 VAL A CA 1
ATOM 1611 C C . VAL A 1 212 ? -1.252 -12.771 -17.781 1.00 89.12 212 VAL A C 1
ATOM 1613 O O . VAL A 1 212 ? -0.306 -12.745 -18.565 1.00 89.12 212 VAL A O 1
ATOM 1616 N N . LEU A 1 213 ? -2.474 -12.349 -18.119 1.00 90.69 213 LEU A N 1
ATOM 1617 C CA . LEU A 1 213 ? -2.787 -11.792 -19.438 1.00 90.69 213 LEU A CA 1
ATOM 1618 C C . LEU A 1 213 ? -1.982 -10.521 -19.722 1.00 90.69 213 LEU A C 1
ATOM 1620 O O . LEU A 1 213 ? -1.398 -10.404 -20.796 1.00 90.69 213 LEU A O 1
ATOM 1624 N N . ILE A 1 214 ? -1.899 -9.596 -18.761 1.00 88.69 214 ILE A N 1
ATOM 1625 C CA . ILE A 1 214 ? -1.098 -8.371 -18.899 1.00 88.69 214 ILE A CA 1
ATOM 1626 C C . ILE A 1 214 ? 0.387 -8.714 -19.045 1.00 88.69 214 ILE A C 1
ATOM 1628 O O . ILE A 1 214 ? 1.047 -8.183 -19.932 1.00 88.69 214 ILE A O 1
ATOM 1632 N N . TYR A 1 215 ? 0.912 -9.623 -18.219 1.00 89.00 215 TYR A N 1
ATOM 1633 C CA . TYR A 1 215 ? 2.305 -10.059 -18.306 1.00 89.00 215 TYR A CA 1
ATOM 1634 C C . TYR A 1 215 ? 2.620 -10.663 -19.679 1.00 89.00 215 TYR A C 1
ATOM 1636 O O . TYR A 1 215 ? 3.588 -10.261 -20.319 1.00 89.00 215 TYR A O 1
ATOM 1644 N N . LYS A 1 216 ? 1.767 -11.570 -20.171 1.00 90.25 216 LYS A N 1
ATOM 1645 C CA . LYS A 1 216 ? 1.930 -12.196 -21.488 1.00 90.25 216 LYS A CA 1
ATOM 1646 C C . LYS A 1 216 ? 1.776 -11.210 -22.638 1.00 90.25 216 LYS A C 1
ATOM 1648 O O . LYS A 1 216 ? 2.491 -11.330 -23.625 1.00 90.25 216 LYS A O 1
ATOM 1653 N N . TYR A 1 217 ? 0.888 -10.228 -22.512 1.00 89.81 217 TYR A N 1
ATOM 1654 C CA . TYR A 1 217 ? 0.752 -9.152 -23.490 1.00 89.81 217 TYR A CA 1
ATOM 1655 C C . TYR A 1 217 ? 2.025 -8.304 -23.588 1.00 89.81 217 TYR A C 1
ATOM 1657 O O . TYR A 1 217 ? 2.437 -7.952 -24.689 1.00 89.81 217 TYR A O 1
ATOM 1665 N N . ILE A 1 218 ? 2.651 -7.997 -22.447 1.00 88.62 218 ILE A N 1
ATOM 1666 C CA . ILE A 1 218 ? 3.919 -7.262 -22.408 1.00 88.62 218 ILE A CA 1
ATOM 1667 C C . ILE A 1 218 ? 5.060 -8.117 -22.972 1.00 88.62 218 ILE A C 1
ATOM 1669 O O . ILE A 1 218 ? 5.874 -7.589 -23.708 1.00 88.62 218 ILE A O 1
ATOM 1673 N N . GLU A 1 219 ? 5.118 -9.413 -22.655 1.00 88.25 219 GLU A N 1
ATOM 1674 C CA . GLU A 1 219 ? 6.163 -10.329 -23.146 1.00 88.25 219 GLU A CA 1
ATOM 1675 C C . GLU A 1 219 ? 6.069 -10.602 -24.655 1.00 88.25 219 GLU A C 1
ATOM 1677 O O . GLU A 1 219 ? 7.087 -10.781 -25.315 1.00 88.25 219 GLU A O 1
ATOM 1682 N N . TYR A 1 220 ? 4.853 -10.659 -25.208 1.00 87.69 220 TYR A N 1
ATOM 1683 C CA . TYR A 1 220 ? 4.638 -10.873 -26.642 1.00 87.69 220 TYR A CA 1
ATOM 1684 C C . TYR A 1 220 ? 5.127 -9.697 -27.502 1.00 87.69 220 TYR A C 1
ATOM 1686 O O . TYR A 1 220 ? 5.351 -9.865 -28.702 1.00 87.69 220 TYR A O 1
ATOM 1694 N N . ARG A 1 221 ? 5.251 -8.510 -26.910 1.00 73.81 221 ARG A N 1
ATOM 1695 C CA . ARG A 1 221 ? 5.631 -7.280 -27.598 1.00 73.81 221 ARG A CA 1
ATOM 1696 C C . ARG A 1 221 ? 7.111 -6.971 -27.403 1.00 73.81 221 ARG A C 1
ATOM 1698 O O . ARG A 1 221 ? 7.718 -6.530 -28.402 1.00 73.81 221 ARG A O 1
#

Sequence (221 aa):
MAGSNRSGDLADAQKSIPIGTICAILTTSIVYLSCVLLFAGTVDNLLLRDKFGQSIGGKLVVANMAWPNQWVILIGSFLSTLGAGLQSLTGAPRLLQAIARDSIIPFLSPFSVSSSRGEPTRALILTVCICQCGILLGNVDHLAPLLSMFFLMCYGFVNLACFLQTILRTPNWRPRFKYYHWSLSLIGLALCISVMFMTSWYFALIAMGMAVLIYKYIEYR

Secondary structure (DSSP, 8-state):
-GGGTTGGG-TTHHHHHHHHHHHHHHHHHHHHHHHHHHHHHHS-HHHHT-TT-GGGTS--HHHHT-SS-THHHHHHHHHHHHHHHHHHHHHHHHHHHHHHHTTSSGGGGGGGPPPTTS--HHHHHHHHHHHHHHHHT--HHHHHHHHHHHHHHHHHHHHHHHHHHHHTT-TT-----TT--HHHHHHHHHHHHHHHHHH-HHHHHHHHHHHHHHHHHHHH-